Protein AF-A0A9D7M980-F1 (afdb_monomer)

Foldseek 3Di:
DDDDDDDDDDDDDPPPPDPPPPPPPPPPPDLLPFAAADDDDPQWDWDDDQFFIWIWGDDPPDIDTPDTPDGAPARGWAEWEWEGPVLNPGQRIWIWTFDVVQTFIWTDRNPYIDTLAGDNFHFRYWYYYYQWIKTWGFDDPPDQQFTFIWTQDSNRDTHTPDTDRPDTDDDPHWYADPVGDTDD

Secondary structure (DSSP, 8-state):
-------------------------------PPPPPPPP--TTEEEEEETTEEEEEEEETTEEEEEEEEEE-SSS----EEEEE-GGGT--SEEEEEEEETTEEEEEE-SSSEEEEEE-SSPEEEEEEETTEEEEEE-PPTTS---EEEEEEPTTS-EEEEEEESS-----S--EE-TT--EE-

pLDDT: mean 80.36, std 19.48, range [31.39, 96.0]

Nearest PDB structures (foldseek):
  3qqz-assembly1_A  TM=5.723E-01  e=6.874E-03  Escherichia coli ABU 83972
  7kra-assembly1_A  TM=4.615E-01  e=1.245E-02  Saccharomyces cerevisiae
  4re6-assembly1_B  TM=5.407E-01  e=1.269E-01  Aeropyrum pernix K1
  7z8b-assembly1_F  TM=4.337E-01  e=1.853E-01  Homo sapiens
  8eec-assembly1_A  TM=4.274E-01  e=1.889E+00  Homo sapiens

Mean predicted aligned error: 11.29 Å

Structure (mmCIF, N/CA/C/O backbone):
data_AF-A0A9D7M980-F1
#
_entry.id   AF-A0A9D7M980-F1
#
loop_
_atom_site.group_PDB
_atom_site.id
_atom_site.type_symbol
_atom_site.label_atom_id
_atom_site.label_alt_id
_atom_site.label_comp_id
_atom_site.label_asym_id
_atom_site.label_entity_id
_atom_site.label_seq_id
_atom_site.pdbx_PDB_ins_code
_atom_site.Cartn_x
_atom_site.Cartn_y
_atom_site.Cartn_z
_atom_site.occupancy
_atom_site.B_iso_or_equiv
_atom_site.auth_seq_id
_atom_site.auth_comp_id
_atom_site.auth_asym_id
_atom_site.auth_atom_id
_atom_site.pdbx_PDB_model_num
ATOM 1 N N . MET A 1 1 ? 82.438 5.437 55.999 1.00 38.00 1 MET A N 1
ATOM 2 C CA . MET A 1 1 ? 83.034 5.318 54.651 1.00 38.00 1 MET A CA 1
ATOM 3 C C . MET A 1 1 ? 81.985 4.752 53.705 1.00 38.00 1 MET A C 1
ATOM 5 O O . MET A 1 1 ? 81.203 3.913 54.120 1.00 38.00 1 MET A O 1
ATOM 9 N N . SER A 1 2 ? 81.948 5.334 52.509 1.00 38.47 2 SER A N 1
ATOM 10 C CA . SER A 1 2 ? 80.996 5.230 51.390 1.00 38.47 2 SER A CA 1
ATOM 11 C C . SER A 1 2 ? 80.484 3.836 50.978 1.00 38.47 2 SER A C 1
ATOM 13 O O . SER A 1 2 ? 81.269 2.895 50.953 1.00 38.47 2 SER A O 1
ATOM 15 N N . CYS A 1 3 ? 79.200 3.767 50.572 1.00 31.39 3 CYS A N 1
ATOM 16 C CA . CYS A 1 3 ? 78.687 3.308 49.251 1.00 31.39 3 CYS A CA 1
ATOM 17 C C . CYS A 1 3 ? 77.143 3.172 49.327 1.00 31.39 3 CYS A C 1
ATOM 19 O O . CYS A 1 3 ? 76.641 2.328 50.056 1.00 31.39 3 CYS A O 1
ATOM 21 N N . SER A 1 4 ? 76.339 4.132 48.850 1.00 34.53 4 SER A N 1
ATOM 22 C CA . SER A 1 4 ? 75.853 4.373 47.469 1.00 34.53 4 SER A CA 1
ATOM 23 C C . SER A 1 4 ? 74.921 3.292 46.886 1.00 34.53 4 SER A C 1
ATOM 25 O O . SER A 1 4 ? 75.369 2.184 46.628 1.00 34.53 4 SER A O 1
ATOM 27 N N . ASN A 1 5 ? 73.652 3.704 46.682 1.00 36.91 5 ASN A N 1
ATOM 28 C CA . ASN A 1 5 ? 72.672 3.439 45.600 1.00 36.91 5 ASN A CA 1
ATOM 29 C C . ASN A 1 5 ? 72.644 2.038 44.934 1.00 36.91 5 ASN A C 1
ATOM 31 O O . ASN A 1 5 ? 73.662 1.476 44.573 1.00 36.91 5 ASN A O 1
ATOM 35 N N . VAL A 1 6 ? 71.491 1.429 44.638 1.00 40.59 6 VAL A N 1
ATOM 36 C CA . VAL A 1 6 ? 70.553 1.845 43.578 1.00 40.59 6 VAL A CA 1
ATOM 37 C C . VAL A 1 6 ? 69.213 1.111 43.768 1.00 40.59 6 VAL A C 1
ATOM 39 O O . VAL A 1 6 ? 69.168 -0.108 43.927 1.00 40.59 6 VAL A O 1
ATOM 42 N N . LYS A 1 7 ? 68.108 1.864 43.696 1.00 39.88 7 LYS A N 1
ATOM 43 C CA . LYS A 1 7 ? 66.730 1.361 43.602 1.00 39.88 7 LYS A CA 1
ATOM 44 C C . LYS A 1 7 ? 66.518 0.702 42.231 1.00 39.88 7 LYS A C 1
ATOM 46 O O . LYS A 1 7 ? 66.660 1.374 41.213 1.00 39.88 7 LYS A O 1
ATOM 51 N N . LYS A 1 8 ? 66.145 -0.581 42.183 1.00 38.53 8 LYS A N 1
ATOM 52 C CA . LYS A 1 8 ? 65.654 -1.222 40.951 1.00 38.53 8 LYS A CA 1
ATOM 53 C C . LYS A 1 8 ? 64.161 -0.927 40.796 1.00 38.53 8 LYS A C 1
ATOM 55 O O . LYS A 1 8 ? 63.344 -1.459 41.540 1.00 38.53 8 LYS A O 1
ATOM 60 N N . LEU A 1 9 ? 63.833 -0.057 39.839 1.00 37.19 9 LEU A N 1
ATOM 61 C CA . LEU A 1 9 ? 62.484 0.098 39.298 1.00 37.19 9 LEU A CA 1
ATOM 62 C C . LEU A 1 9 ? 62.083 -1.205 38.592 1.00 37.19 9 LEU A C 1
ATOM 64 O O . LEU A 1 9 ? 62.767 -1.642 37.668 1.00 37.19 9 LEU A O 1
ATOM 68 N N . ILE A 1 10 ? 60.967 -1.797 39.006 1.00 44.53 10 ILE A N 1
ATOM 69 C CA . ILE A 1 10 ? 60.271 -2.829 38.237 1.00 44.53 10 ILE A CA 1
ATOM 70 C C . ILE A 1 10 ? 59.303 -2.087 37.314 1.00 44.53 10 ILE A C 1
ATOM 72 O O . ILE A 1 10 ? 58.311 -1.528 37.776 1.00 44.53 10 ILE A O 1
ATOM 76 N N . TYR A 1 11 ? 59.605 -2.048 36.017 1.00 35.75 11 TYR A N 1
ATOM 77 C CA . TYR A 1 11 ? 58.641 -1.628 35.004 1.00 35.75 11 TYR A CA 1
ATOM 78 C C . TYR A 1 11 ? 57.710 -2.809 34.723 1.00 35.75 11 TYR A C 1
ATOM 80 O O . TYR A 1 11 ? 58.107 -3.777 34.079 1.00 35.75 11 TYR A O 1
ATOM 88 N N . SER A 1 12 ? 56.485 -2.746 35.244 1.00 43.62 12 SER A N 1
ATOM 89 C CA . SER A 1 12 ? 55.418 -3.672 34.867 1.00 43.62 12 SER A CA 1
ATOM 90 C C . SER A 1 12 ? 54.722 -3.113 33.628 1.00 43.62 12 SER A C 1
ATOM 92 O O . SER A 1 12 ? 54.100 -2.052 33.681 1.00 43.62 12 SER A O 1
ATOM 94 N N . PHE A 1 13 ? 54.891 -3.786 32.492 1.00 38.97 13 PHE A N 1
ATOM 95 C CA . PHE A 1 13 ? 54.249 -3.440 31.227 1.00 38.97 13 PHE A CA 1
ATOM 96 C C . PHE A 1 13 ? 52.812 -3.983 31.267 1.00 38.97 13 PHE A C 1
ATOM 98 O O . PHE A 1 13 ? 52.575 -5.158 30.995 1.00 38.97 13 PHE A O 1
ATOM 105 N N . ILE A 1 14 ? 51.846 -3.153 31.666 1.00 46.03 14 ILE A N 1
ATOM 106 C CA . ILE A 1 14 ? 50.424 -3.493 31.535 1.00 46.03 14 ILE A CA 1
ATOM 107 C C . ILE A 1 14 ? 50.032 -3.217 30.084 1.00 46.03 14 ILE A C 1
ATOM 109 O O . ILE A 1 14 ? 49.865 -2.068 29.676 1.00 46.03 14 ILE A O 1
ATOM 113 N N . LEU A 1 15 ? 49.911 -4.284 29.296 1.00 38.47 15 LEU A N 1
ATOM 114 C CA . LEU A 1 15 ? 49.307 -4.232 27.972 1.00 38.47 15 LEU A CA 1
ATOM 115 C C . LEU A 1 15 ? 47.789 -4.047 28.156 1.00 38.47 15 LEU A C 1
ATOM 117 O O . LEU A 1 15 ? 47.066 -4.995 28.454 1.00 38.47 15 LEU A O 1
ATOM 121 N N . LEU A 1 16 ? 47.312 -2.807 28.035 1.00 38.78 16 LEU A N 1
ATOM 122 C CA . LEU A 1 16 ? 45.887 -2.480 27.975 1.00 38.78 16 LEU A CA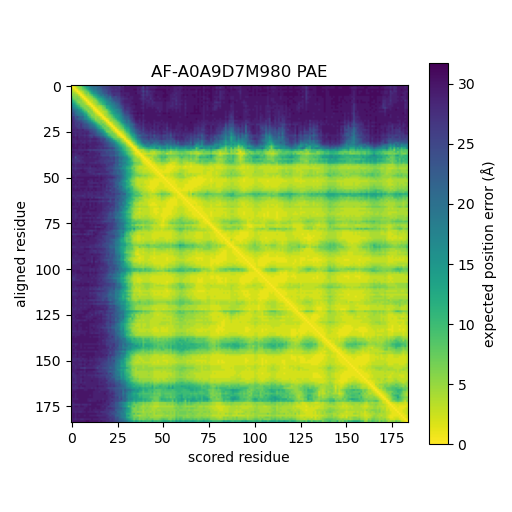 1
ATOM 123 C C . LEU A 1 16 ? 45.320 -2.991 26.643 1.00 38.78 16 LEU A C 1
ATOM 125 O O . LEU A 1 16 ? 45.427 -2.327 25.613 1.00 38.78 16 LEU A O 1
ATOM 129 N N . VAL A 1 17 ? 44.713 -4.177 26.661 1.00 47.00 17 VAL A N 1
ATOM 130 C CA . VAL A 1 17 ? 43.828 -4.623 25.580 1.00 47.00 17 VAL A CA 1
ATOM 131 C C . VAL A 1 17 ? 42.536 -3.821 25.714 1.00 47.00 17 VAL A C 1
ATOM 133 O O . VAL A 1 17 ? 41.655 -4.163 26.498 1.00 47.00 17 VAL A O 1
ATOM 136 N N . LEU A 1 18 ? 42.453 -2.702 24.996 1.00 41.41 18 LEU A N 1
ATOM 137 C CA . LEU A 1 18 ? 41.199 -1.980 24.799 1.00 41.41 18 LEU A CA 1
ATOM 138 C C . LEU A 1 18 ? 40.240 -2.911 24.044 1.00 41.41 18 LEU A C 1
ATOM 140 O O . LEU A 1 18 ? 40.575 -3.309 22.924 1.00 41.41 18 LEU A O 1
ATOM 144 N N . PRO A 1 19 ? 39.060 -3.263 24.587 1.00 47.06 19 PRO A N 1
ATOM 145 C CA . PRO A 1 19 ? 38.037 -3.871 23.762 1.00 47.06 19 PRO A CA 1
ATOM 146 C C . PRO A 1 19 ? 37.613 -2.813 22.745 1.00 47.06 19 PRO A C 1
ATOM 148 O O . PRO A 1 19 ? 37.047 -1.774 23.088 1.00 47.06 19 PRO A O 1
ATOM 151 N N . TRP A 1 20 ? 37.945 -3.057 21.480 1.00 39.06 20 TRP A N 1
ATOM 152 C CA . TRP A 1 20 ? 37.296 -2.384 20.370 1.00 39.06 20 TRP A CA 1
ATOM 153 C C . TRP A 1 20 ? 35.806 -2.680 20.488 1.00 39.06 20 TRP A C 1
ATOM 155 O O . TRP A 1 20 ? 35.350 -3.781 20.185 1.00 39.06 20 TRP A O 1
ATOM 165 N N . ASN A 1 21 ? 35.057 -1.691 20.969 1.00 40.12 21 ASN A N 1
ATOM 166 C CA . ASN A 1 21 ? 33.619 -1.651 20.799 1.00 40.12 21 ASN A CA 1
ATOM 167 C C . ASN A 1 21 ? 33.372 -1.568 19.292 1.00 40.12 21 ASN A C 1
ATOM 169 O O . ASN A 1 21 ? 33.377 -0.486 18.708 1.00 40.12 21 ASN A O 1
ATOM 173 N N . PHE A 1 22 ? 33.191 -2.722 18.653 1.00 42.59 22 PHE A N 1
ATOM 174 C CA . PHE A 1 22 ? 32.430 -2.786 17.419 1.00 42.59 22 PHE A CA 1
ATOM 175 C C . PHE A 1 22 ? 31.022 -2.324 17.779 1.00 42.59 22 PHE A C 1
ATOM 177 O O . PHE A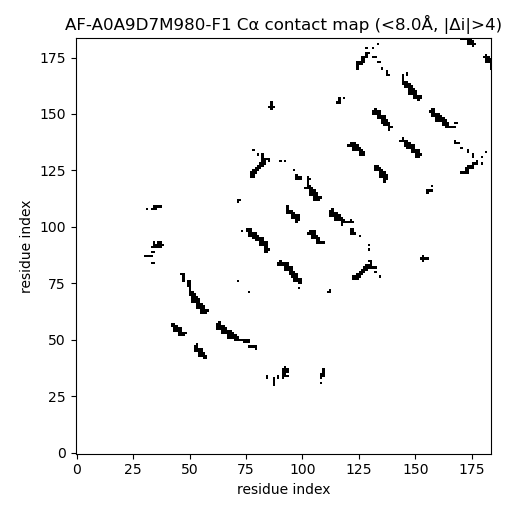 1 22 ? 30.186 -3.101 18.233 1.00 42.59 22 PHE A O 1
ATOM 184 N N . ILE A 1 23 ? 30.777 -1.026 17.620 1.00 41.62 23 ILE A N 1
ATOM 185 C CA . ILE A 1 23 ? 29.426 -0.508 17.503 1.00 41.62 23 ILE A CA 1
ATOM 186 C C . ILE A 1 23 ? 28.943 -1.038 16.157 1.00 41.62 23 ILE A C 1
ATOM 188 O O . ILE A 1 23 ? 29.171 -0.441 15.107 1.00 41.62 23 ILE A O 1
ATOM 192 N N . SER A 1 24 ? 28.325 -2.217 16.179 1.00 42.81 24 SER A N 1
ATOM 193 C CA . SER A 1 24 ? 27.391 -2.590 15.135 1.00 42.81 24 SER A CA 1
ATOM 194 C C . SER A 1 24 ? 26.265 -1.568 15.212 1.00 42.81 24 SER A C 1
ATOM 196 O O . SER A 1 24 ? 25.379 -1.674 16.059 1.00 42.81 24 SER A O 1
ATOM 198 N N . ALA A 1 25 ? 26.318 -0.551 14.356 1.00 35.53 25 ALA A N 1
ATOM 199 C CA . ALA A 1 25 ? 25.136 0.210 14.003 1.00 35.53 25 ALA A CA 1
ATOM 200 C C . ALA A 1 25 ? 24.206 -0.748 13.243 1.00 35.53 25 ALA A C 1
ATOM 202 O O . ALA A 1 25 ? 24.165 -0.773 12.017 1.00 35.53 25 ALA A O 1
ATOM 203 N N . GLN A 1 26 ? 23.506 -1.613 13.978 1.00 39.53 26 GLN A N 1
ATOM 204 C CA . GLN A 1 26 ? 22.223 -2.083 13.497 1.00 39.53 26 GLN A CA 1
ATOM 205 C C . GLN A 1 26 ? 21.359 -0.833 13.450 1.00 39.53 26 GLN A C 1
ATOM 207 O O . GLN A 1 26 ? 21.243 -0.127 14.453 1.00 39.53 26 GLN A O 1
ATOM 212 N N . ASN A 1 27 ? 20.803 -0.533 12.278 1.00 35.69 27 ASN A N 1
ATOM 213 C CA . ASN A 1 27 ? 19.652 0.345 12.208 1.00 35.69 27 ASN A CA 1
ATOM 214 C C . ASN A 1 27 ? 18.581 -0.325 13.074 1.00 35.69 27 ASN A C 1
ATOM 216 O O . ASN A 1 27 ? 17.862 -1.207 12.613 1.00 35.69 27 ASN A O 1
ATOM 220 N N . PHE A 1 28 ? 18.528 0.032 14.356 1.00 38.75 28 PHE A N 1
ATOM 221 C CA . PHE A 1 28 ? 17.292 -0.060 15.096 1.00 38.75 28 PHE A CA 1
ATOM 222 C C . PHE A 1 28 ? 16.369 0.879 14.333 1.00 38.75 28 PHE A C 1
ATOM 224 O O . PHE A 1 28 ? 16.467 2.099 14.467 1.00 38.75 28 PHE A O 1
ATOM 231 N N . PHE A 1 29 ? 15.520 0.312 13.473 1.00 40.88 29 PHE A N 1
ATOM 232 C CA . PHE A 1 29 ? 14.222 0.922 13.257 1.00 40.88 29 PHE A CA 1
ATOM 233 C C . PHE A 1 29 ? 13.692 1.116 14.670 1.00 40.88 29 PHE A C 1
ATOM 235 O O . PHE A 1 29 ? 13.512 0.140 15.403 1.00 40.88 29 PHE A O 1
ATOM 242 N N . GLY A 1 30 ? 13.675 2.375 15.117 1.00 41.75 30 GLY A N 1
ATOM 243 C CA . GLY A 1 30 ? 13.193 2.705 16.442 1.00 41.75 30 GLY A CA 1
ATOM 244 C C . GLY A 1 30 ? 11.853 2.014 16.610 1.00 41.75 30 GLY A C 1
ATOM 245 O O . GLY A 1 30 ? 11.098 1.893 15.646 1.00 41.75 30 GLY A O 1
ATOM 246 N N . GLN A 1 31 ? 11.595 1.521 17.813 1.00 43.59 31 GLN A N 1
ATOM 247 C CA . GLN A 1 31 ? 10.249 1.196 18.237 1.00 43.59 31 GLN A CA 1
ATOM 248 C C . GLN A 1 31 ? 9.443 2.498 18.104 1.00 43.59 31 GLN A C 1
ATOM 250 O O . GLN A 1 31 ? 9.395 3.298 19.032 1.00 43.59 31 GLN A O 1
ATOM 255 N N . GLU A 1 32 ? 8.945 2.792 16.901 1.00 51.00 32 GLU A N 1
ATOM 256 C CA . GLU A 1 32 ? 7.907 3.787 16.712 1.00 51.00 32 GLU A CA 1
ATOM 257 C C . GLU A 1 32 ? 6.763 3.310 17.602 1.00 51.00 32 GLU A C 1
ATOM 259 O O . GLU A 1 32 ? 6.424 2.120 17.584 1.00 51.00 32 GLU A O 1
ATOM 264 N N . ASP A 1 33 ? 6.227 4.203 18.435 1.00 53.41 33 ASP A N 1
ATOM 265 C CA . ASP A 1 33 ? 5.058 3.875 19.242 1.00 53.41 33 ASP A CA 1
ATOM 266 C C . ASP A 1 33 ? 4.000 3.264 18.318 1.00 53.41 33 ASP A C 1
ATOM 268 O O . ASP A 1 33 ? 3.741 3.785 17.228 1.00 53.41 33 ASP A O 1
ATOM 272 N N . SER A 1 34 ? 3.438 2.122 18.725 1.00 61.06 34 SER A N 1
ATOM 273 C CA . SER A 1 34 ? 2.419 1.424 17.942 1.00 61.06 34 SER A CA 1
ATOM 274 C C . SER A 1 34 ? 1.342 2.417 17.518 1.00 61.06 34 SER A C 1
ATOM 276 O O . SER A 1 34 ? 0.808 3.131 18.374 1.00 61.06 34 SER A O 1
ATOM 278 N N . VAL A 1 35 ? 1.013 2.452 16.226 1.00 74.69 35 VAL A N 1
ATOM 279 C CA . VAL A 1 35 ? 0.016 3.393 15.692 1.00 74.69 35 VAL A CA 1
ATOM 280 C C . VAL A 1 35 ? -1.300 3.254 16.460 1.00 74.69 35 VAL A C 1
ATOM 282 O O . VAL A 1 35 ? -1.697 2.140 16.791 1.00 74.69 35 VAL A O 1
ATOM 285 N N . ILE A 1 36 ? -1.987 4.360 16.766 1.00 77.56 36 ILE A N 1
ATOM 286 C CA . ILE A 1 36 ? -3.370 4.296 17.266 1.00 77.56 36 ILE A CA 1
ATOM 287 C C . ILE A 1 36 ? -4.224 3.661 16.167 1.00 77.56 36 ILE A C 1
ATOM 289 O O . ILE A 1 36 ? -4.225 4.162 15.046 1.00 77.56 36 ILE A O 1
ATOM 293 N N . ASP A 1 37 ? -4.937 2.578 16.488 1.00 81.25 37 ASP A N 1
ATOM 294 C CA . ASP A 1 37 ? -5.752 1.850 15.512 1.00 81.25 37 ASP A CA 1
ATOM 295 C C . ASP A 1 37 ? -6.711 2.800 14.794 1.00 81.25 37 ASP A C 1
ATOM 297 O O . ASP A 1 37 ? -7.549 3.458 15.417 1.00 81.25 37 ASP A O 1
ATOM 301 N N . ILE A 1 38 ? -6.576 2.875 13.473 1.00 83.12 38 ILE A N 1
ATOM 302 C CA . ILE A 1 38 ? -7.517 3.611 12.640 1.00 83.12 38 ILE A CA 1
ATOM 303 C C . ILE A 1 38 ? -8.773 2.742 12.556 1.00 83.12 38 ILE A C 1
ATOM 305 O O . ILE A 1 38 ? -8.683 1.626 12.049 1.00 83.12 38 ILE A O 1
ATOM 309 N N . PRO A 1 39 ? -9.934 3.181 13.062 1.00 78.38 39 PRO A N 1
ATOM 310 C CA . PRO A 1 39 ? -11.099 2.316 13.175 1.00 78.38 39 PRO A CA 1
ATOM 311 C C . PRO A 1 39 ? -11.691 1.995 11.802 1.00 78.38 39 PRO A C 1
ATOM 313 O O . PRO A 1 39 ? -12.002 2.891 11.028 1.00 78.38 39 PRO A O 1
ATOM 316 N N . CYS A 1 40 ? -11.927 0.712 11.530 1.00 75.12 40 CYS A N 1
ATOM 317 C CA . CYS A 1 40 ? -12.692 0.289 10.360 1.00 75.12 40 CYS A CA 1
ATOM 318 C C . CYS A 1 40 ? -14.188 0.531 10.605 1.00 75.12 40 CYS A C 1
ATOM 320 O O . CYS A 1 40 ? -14.794 -0.104 11.474 1.00 75.12 40 CYS A O 1
ATOM 322 N N . ASN A 1 41 ? -14.784 1.449 9.847 1.00 80.06 41 ASN A N 1
ATOM 323 C CA . ASN A 1 41 ? -16.222 1.674 9.856 1.00 80.06 41 ASN A CA 1
ATOM 324 C C . ASN A 1 41 ? -16.871 0.781 8.778 1.00 80.06 41 ASN A C 1
ATOM 326 O O . ASN A 1 41 ? -16.507 0.871 7.610 1.00 80.06 41 ASN A O 1
ATOM 330 N N . PRO A 1 42 ? -17.850 -0.071 9.136 1.00 80.06 42 PRO A N 1
ATOM 331 C CA . PRO A 1 42 ? -18.423 -1.069 8.226 1.00 80.06 42 PRO A CA 1
ATOM 332 C C . PRO A 1 42 ? -19.185 -0.473 7.035 1.00 80.06 42 PRO A C 1
ATOM 334 O O . PRO A 1 42 ? -19.605 -1.208 6.146 1.00 80.06 42 PRO A O 1
ATOM 337 N N . THR A 1 43 ? -19.416 0.839 7.032 1.00 85.69 43 THR A N 1
ATOM 338 C CA . THR A 1 43 ? -20.136 1.540 5.964 1.00 85.69 43 THR A CA 1
ATOM 339 C C . THR A 1 43 ? -19.242 2.457 5.139 1.00 85.69 43 THR A C 1
ATOM 341 O O . THR A 1 43 ? -19.740 3.111 4.225 1.00 85.69 43 THR A O 1
ATOM 344 N N . SER A 1 44 ? -17.946 2.523 5.440 1.00 90.38 44 SER A N 1
ATOM 345 C CA . SER A 1 44 ? -17.002 3.366 4.720 1.00 90.38 44 SER A CA 1
ATOM 346 C C . SER A 1 44 ? -15.772 2.591 4.258 1.00 90.38 44 SER A C 1
ATOM 348 O O . SER A 1 44 ? -15.502 1.466 4.672 1.00 90.38 44 SER A O 1
ATOM 350 N N . PHE A 1 45 ? -15.056 3.202 3.329 1.00 89.94 45 PHE A N 1
ATOM 351 C CA . PHE A 1 45 ? -13.806 2.726 2.766 1.00 89.94 45 PHE A CA 1
ATOM 352 C C . PHE A 1 45 ? -12.867 3.916 2.579 1.00 89.94 45 PHE A C 1
ATOM 354 O O . PHE A 1 45 ? -13.284 5.074 2.644 1.00 89.94 45 PHE A O 1
ATOM 361 N N . TYR A 1 46 ? -11.588 3.638 2.353 1.00 91.25 46 TYR A N 1
ATOM 362 C CA . TYR A 1 46 ? -10.580 4.678 2.187 1.00 91.25 46 TYR A CA 1
ATOM 363 C C . TYR A 1 46 ? -10.133 4.766 0.737 1.00 91.25 46 TYR A C 1
ATOM 365 O O . TYR A 1 46 ? -9.908 3.750 0.084 1.00 91.25 46 TYR A O 1
ATOM 373 N N . GLY A 1 47 ? -9.992 5.991 0.244 1.00 88.56 47 GLY A N 1
ATOM 374 C CA . GLY A 1 47 ? -9.488 6.278 -1.092 1.00 88.56 47 GLY A CA 1
ATOM 375 C C . GLY A 1 47 ? -8.363 7.302 -1.060 1.00 88.56 47 GLY A C 1
ATOM 376 O O . GLY A 1 47 ? -8.199 8.053 -0.094 1.00 88.56 47 GLY A O 1
ATOM 377 N N . VAL A 1 48 ? -7.597 7.348 -2.147 1.00 89.88 48 VAL A N 1
ATOM 378 C CA . VAL A 1 48 ? -6.545 8.346 -2.352 1.00 89.88 48 VAL A CA 1
ATOM 379 C C . VAL A 1 48 ? -6.985 9.370 -3.377 1.00 89.88 48 VAL A C 1
ATOM 381 O O . VAL A 1 48 ? -7.511 9.034 -4.433 1.00 89.88 48 VAL A O 1
ATOM 384 N N . SER A 1 49 ? -6.699 10.634 -3.084 1.00 88.94 49 SER A N 1
ATOM 385 C CA . SER A 1 49 ? -6.747 11.716 -4.062 1.00 88.94 49 SER A CA 1
ATOM 386 C C . SER A 1 49 ? -5.495 12.572 -3.916 1.00 88.94 49 SER A C 1
ATOM 388 O O . SER A 1 49 ? -5.314 13.233 -2.888 1.00 88.94 49 SER A O 1
ATOM 390 N N . ALA A 1 50 ? -4.646 12.577 -4.948 1.00 90.62 50 ALA A N 1
ATOM 391 C CA . ALA A 1 50 ? -3.320 13.198 -4.946 1.00 90.62 50 ALA A CA 1
ATOM 392 C C . ALA A 1 50 ? -2.448 12.699 -3.780 1.00 90.62 50 ALA A C 1
ATOM 394 O O . ALA A 1 50 ? -1.882 11.613 -3.863 1.00 90.62 50 ALA A O 1
ATOM 395 N N . ASN A 1 51 ? -2.341 13.474 -2.701 1.00 94.00 51 ASN A N 1
ATOM 396 C CA . ASN A 1 51 ? -1.589 13.131 -1.495 1.00 94.00 51 ASN A CA 1
ATOM 397 C C . ASN A 1 51 ? -2.455 13.00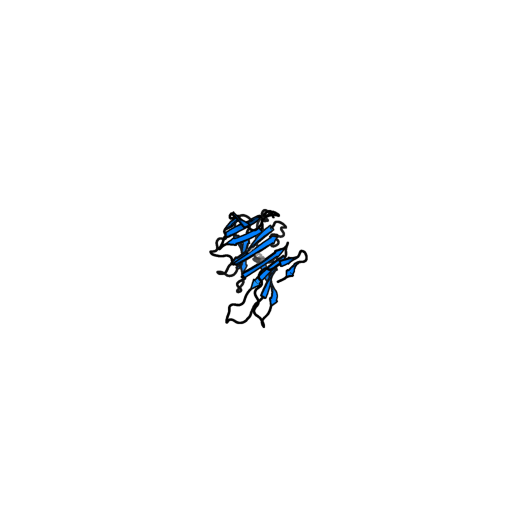0 -0.238 1.00 94.00 51 ASN A C 1
ATOM 399 O O . ASN A 1 51 ? -1.930 12.942 0.872 1.00 94.00 51 ASN A O 1
ATOM 403 N N . THR A 1 52 ? -3.776 12.990 -0.399 1.00 94.88 52 THR A N 1
ATOM 404 C CA . THR A 1 52 ? -4.727 12.876 0.710 1.00 94.88 52 THR A CA 1
ATOM 405 C C . THR A 1 52 ? -5.341 11.488 0.753 1.00 94.88 52 THR A C 1
ATOM 407 O O . THR A 1 52 ? -5.697 10.939 -0.292 1.00 94.88 52 THR A O 1
ATOM 410 N N . VAL A 1 53 ? -5.498 10.960 1.965 1.00 94.25 53 VAL A N 1
ATOM 411 C CA . VAL A 1 53 ? -6.349 9.801 2.250 1.00 94.25 53 VAL A CA 1
ATOM 412 C C . VAL A 1 53 ? -7.691 10.323 2.720 1.00 94.25 53 VAL A C 1
ATOM 414 O O . VAL A 1 53 ? -7.748 11.170 3.617 1.00 94.25 53 VAL A O 1
ATOM 417 N N . ARG A 1 54 ? -8.759 9.838 2.099 1.00 93.44 54 ARG A N 1
ATOM 418 C CA . ARG A 1 54 ? -10.129 10.277 2.355 1.00 93.44 54 ARG A CA 1
ATOM 419 C C . ARG A 1 54 ? -10.989 9.100 2.751 1.00 93.44 54 ARG A C 1
ATOM 421 O O . ARG A 1 54 ? -10.810 8.005 2.223 1.00 93.44 54 ARG A O 1
ATOM 428 N N . GLU A 1 55 ? -11.913 9.342 3.665 1.00 93.25 55 GLU A N 1
ATOM 429 C CA . GLU A 1 55 ? -12.954 8.378 3.992 1.00 93.25 55 GLU A CA 1
ATOM 430 C C . GLU A 1 55 ? -14.145 8.604 3.062 1.00 93.25 55 GLU A C 1
ATOM 432 O O . GLU A 1 55 ? -14.604 9.727 2.856 1.00 93.25 55 GLU A O 1
ATOM 437 N N . LEU A 1 56 ? -14.621 7.523 2.466 1.00 93.31 56 LEU A N 1
ATOM 438 C CA . LEU A 1 56 ? -15.681 7.501 1.475 1.00 93.31 56 LEU A CA 1
ATOM 439 C C . LEU A 1 56 ? -16.763 6.542 1.958 1.00 93.31 56 LEU A C 1
ATOM 441 O O . LEU A 1 56 ? -16.463 5.496 2.523 1.00 93.31 56 LEU A O 1
ATOM 445 N N . GLN A 1 57 ? -18.026 6.861 1.715 1.00 94.50 57 GLN A N 1
ATOM 446 C CA . GLN A 1 57 ? -19.149 5.997 2.075 1.00 94.50 57 GLN A CA 1
ATOM 447 C C . GLN A 1 57 ? -20.048 5.761 0.866 1.00 94.50 57 GLN A C 1
ATOM 449 O O . GLN A 1 57 ? -20.387 6.695 0.137 1.00 94.50 57 GLN A O 1
ATOM 454 N N . ILE A 1 58 ? -20.455 4.505 0.667 1.00 91.44 58 ILE A N 1
ATOM 455 C CA . ILE A 1 58 ? -21.459 4.149 -0.338 1.00 91.44 58 ILE A CA 1
ATOM 456 C C . ILE A 1 58 ? -22.842 4.304 0.293 1.00 91.44 58 ILE A C 1
ATOM 458 O O . ILE A 1 58 ? -23.206 3.568 1.209 1.00 91.44 58 ILE A O 1
ATOM 462 N N . THR A 1 59 ? -23.635 5.233 -0.238 1.00 90.12 59 THR A N 1
ATOM 463 C CA . THR A 1 59 ? -25.016 5.477 0.191 1.00 90.12 59 THR A CA 1
ATOM 464 C C . THR A 1 59 ? -25.952 5.260 -0.993 1.00 90.12 59 THR A C 1
ATOM 466 O O . THR A 1 59 ? -26.193 6.156 -1.809 1.00 90.12 59 THR A O 1
ATOM 469 N N . GLY A 1 60 ? -26.481 4.040 -1.108 1.00 88.25 60 GLY A N 1
ATOM 470 C CA . GLY A 1 60 ? -27.272 3.624 -2.266 1.00 88.25 60 GLY A CA 1
ATOM 471 C C . GLY A 1 60 ? -26.403 3.543 -3.523 1.00 88.25 60 GLY A C 1
ATOM 472 O O . GLY A 1 60 ? -25.514 2.705 -3.593 1.00 88.25 60 GLY A O 1
ATOM 473 N N . GLN A 1 61 ? -26.663 4.408 -4.509 1.00 90.50 61 GLN A N 1
ATOM 474 C CA . GLN A 1 61 ? -25.866 4.506 -5.746 1.00 90.50 61 GLN A CA 1
ATOM 475 C C . GLN A 1 61 ? -24.843 5.653 -5.730 1.00 90.50 61 GLN A C 1
ATOM 477 O O . GLN A 1 61 ? -24.170 5.888 -6.730 1.00 90.50 61 GLN A O 1
ATOM 482 N N . ASN A 1 62 ? -24.739 6.390 -4.623 1.00 91.88 62 ASN A N 1
ATOM 483 C CA . ASN A 1 62 ? -23.845 7.538 -4.514 1.00 91.88 62 ASN A CA 1
ATOM 484 C C . ASN A 1 62 ? -22.620 7.197 -3.664 1.00 91.88 62 ASN A C 1
ATOM 486 O O . ASN A 1 62 ? -22.732 6.474 -2.673 1.00 91.88 62 ASN A O 1
ATOM 490 N N . ILE A 1 63 ? -21.480 7.789 -4.018 1.00 91.69 63 ILE A N 1
ATOM 491 C CA . ILE A 1 63 ? -20.290 7.847 -3.166 1.00 91.69 63 ILE A CA 1
ATOM 492 C C . ILE A 1 63 ? -20.274 9.221 -2.497 1.00 91.69 63 ILE A C 1
ATOM 494 O O . ILE A 1 63 ? -20.337 10.248 -3.176 1.00 91.69 63 ILE A O 1
ATOM 498 N N . VAL A 1 64 ? -20.211 9.235 -1.169 1.00 94.62 64 VAL A N 1
ATOM 499 C CA . VAL A 1 64 ? -20.112 10.447 -0.352 1.00 94.62 64 VAL A CA 1
ATOM 500 C C . VAL A 1 64 ? -18.684 10.566 0.176 1.00 94.62 64 VAL A C 1
ATOM 502 O O . VAL A 1 64 ? -18.180 9.618 0.771 1.00 94.62 64 VAL A O 1
ATOM 505 N N . ASP A 1 65 ? -18.046 11.721 -0.030 1.00 94.56 65 ASP A N 1
ATOM 506 C CA . ASP A 1 65 ? -16.758 12.060 0.591 1.00 94.56 65 ASP A CA 1
ATOM 507 C C . ASP A 1 65 ? -16.999 12.564 2.020 1.00 94.56 65 ASP A C 1
ATOM 509 O O . ASP A 1 65 ? -17.637 13.600 2.220 1.00 94.56 65 ASP A O 1
ATOM 513 N N . LEU A 1 66 ? -16.527 11.799 3.007 1.00 93.56 66 LEU A N 1
ATOM 514 C CA . LEU A 1 66 ? -16.639 12.107 4.435 1.00 93.56 66 LEU A CA 1
ATOM 515 C C . LEU A 1 66 ? -15.482 12.986 4.937 1.00 93.56 66 LEU A C 1
ATOM 517 O O . LEU A 1 66 ? -15.520 13.458 6.074 1.00 93.56 66 LEU A O 1
ATOM 521 N N . GLY A 1 67 ? -14.490 13.265 4.089 1.00 94.00 67 GLY A N 1
ATOM 522 C CA . GLY A 1 67 ? -13.401 14.193 4.358 1.00 94.00 67 GLY A CA 1
ATOM 523 C C . GLY A 1 67 ? -12.016 13.549 4.365 1.00 94.00 67 GLY A C 1
ATOM 524 O O . GLY A 1 67 ? -11.827 12.357 4.125 1.00 94.00 67 GLY A O 1
ATOM 525 N N . ILE A 1 68 ? -11.016 14.390 4.631 1.00 94.31 68 ILE A N 1
ATOM 526 C CA . ILE A 1 68 ? -9.605 13.996 4.691 1.00 94.31 68 ILE A CA 1
ATOM 527 C C . ILE A 1 68 ? -9.307 13.380 6.059 1.00 94.31 68 ILE A C 1
ATOM 529 O O . ILE A 1 68 ? -9.535 14.018 7.085 1.00 94.31 68 ILE A O 1
ATOM 533 N N . ILE A 1 69 ? -8.720 12.185 6.055 1.00 93.50 69 ILE A N 1
ATOM 534 C CA . ILE A 1 69 ? -8.184 11.520 7.248 1.00 93.50 69 ILE A CA 1
ATOM 535 C C . ILE A 1 69 ? -6.744 11.961 7.508 1.00 93.50 69 ILE A C 1
ATOM 537 O O . ILE A 1 69 ? -6.373 12.282 8.633 1.00 93.50 69 ILE A O 1
ATOM 541 N N . THR A 1 70 ? -5.918 11.995 6.462 1.00 94.75 70 THR A N 1
ATOM 542 C CA . THR A 1 70 ? -4.511 12.396 6.564 1.00 94.75 70 THR A CA 1
ATOM 543 C C . THR A 1 70 ? -3.971 12.893 5.224 1.00 94.75 70 THR A C 1
ATOM 545 O O . THR A 1 70 ? -4.513 12.578 4.160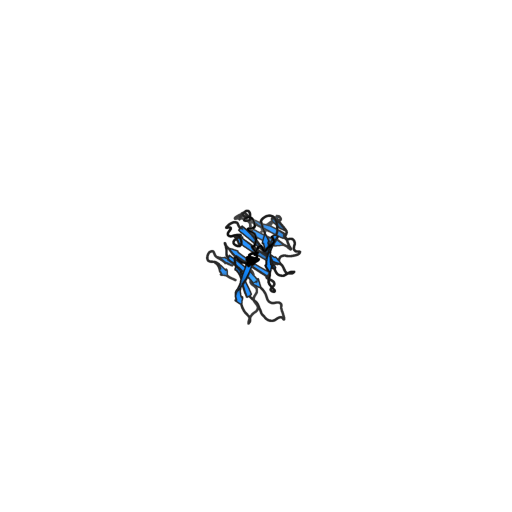 1.00 94.75 70 THR A O 1
ATOM 548 N N . THR A 1 71 ? -2.879 13.654 5.280 1.00 95.75 71 THR A N 1
ATOM 549 C CA . THR A 1 71 ? -2.174 14.208 4.120 1.00 95.75 71 THR A CA 1
ATOM 550 C C . THR A 1 71 ? -0.712 13.782 4.167 1.00 95.75 71 THR A C 1
ATOM 552 O O . THR A 1 71 ? 0.002 14.087 5.124 1.00 95.75 71 THR A O 1
ATOM 555 N N . ALA A 1 72 ? -0.254 13.090 3.128 1.00 94.44 72 ALA A N 1
ATOM 556 C CA . ALA A 1 72 ? 1.143 12.723 2.971 1.00 94.44 72 ALA A CA 1
ATOM 557 C C . ALA A 1 72 ? 1.985 13.944 2.550 1.00 94.44 72 ALA A C 1
ATOM 559 O O . ALA A 1 72 ? 1.527 14.765 1.749 1.00 94.44 72 ALA A O 1
ATOM 560 N N . PRO A 1 73 ? 3.242 14.064 3.016 1.00 93.12 73 PRO A N 1
ATOM 561 C CA . PRO A 1 73 ? 4.135 15.178 2.680 1.00 93.12 73 PRO A CA 1
ATOM 562 C C . PRO A 1 73 ? 4.723 15.079 1.258 1.00 93.12 73 PRO A C 1
ATOM 564 O O . PRO A 1 73 ? 5.685 15.768 0.929 1.00 93.12 73 PRO A O 1
ATOM 567 N N . PHE A 1 74 ? 4.158 14.218 0.413 1.00 90.44 74 PHE A N 1
ATOM 568 C CA . PHE A 1 74 ? 4.553 14.006 -0.974 1.00 90.44 74 PHE A CA 1
ATOM 569 C C . PHE A 1 74 ? 3.477 14.582 -1.894 1.00 90.44 74 PHE A C 1
ATOM 571 O O . PHE A 1 74 ? 2.320 14.614 -1.496 1.00 90.44 74 PHE A O 1
ATOM 578 N N . PRO A 1 75 ? 3.804 15.040 -3.113 1.00 86.12 75 PRO A N 1
ATOM 579 C CA . PRO A 1 75 ? 2.820 15.656 -4.009 1.00 86.12 75 PRO A CA 1
ATOM 580 C C . PRO A 1 75 ? 1.762 14.665 -4.512 1.00 86.12 75 PRO A C 1
ATOM 582 O O . PRO A 1 75 ? 0.633 15.053 -4.803 1.00 86.12 75 PRO A O 1
ATOM 585 N N . SER A 1 76 ? 2.124 13.387 -4.613 1.00 87.81 76 SER A N 1
ATOM 586 C CA . SER A 1 76 ? 1.214 12.308 -4.965 1.00 87.81 76 SER A CA 1
ATOM 587 C C . SER A 1 76 ? 1.688 11.015 -4.329 1.00 87.81 76 SER A C 1
ATOM 589 O O . SER A 1 76 ? 2.892 10.756 -4.238 1.00 87.81 76 SER A O 1
ATOM 591 N N . ILE A 1 77 ? 0.716 10.224 -3.902 1.00 92.44 77 ILE A N 1
ATOM 592 C CA . ILE A 1 77 ? 0.908 8.849 -3.487 1.00 92.44 77 ILE A CA 1
ATOM 593 C C . ILE A 1 77 ? 0.137 7.951 -4.461 1.00 92.44 77 ILE A C 1
ATOM 595 O O . ILE A 1 77 ? -0.911 8.363 -4.961 1.00 92.44 77 ILE A O 1
ATOM 599 N N . LEU A 1 78 ? 0.688 6.788 -4.810 1.00 89.06 78 LEU A N 1
ATOM 600 C CA . LEU A 1 78 ? 0.172 6.006 -5.944 1.00 89.06 78 LEU A CA 1
ATOM 601 C C . LEU A 1 78 ? -0.699 4.820 -5.543 1.00 89.06 78 LEU A C 1
ATOM 603 O O . LEU A 1 78 ? -1.619 4.481 -6.272 1.00 89.06 78 LEU A O 1
ATOM 607 N N . ALA A 1 79 ? -0.412 4.207 -4.402 1.00 85.69 79 ALA A N 1
ATOM 608 C CA . ALA A 1 79 ? -1.080 3.000 -3.946 1.00 85.69 79 ALA A CA 1
ATOM 609 C C . ALA A 1 79 ? -1.666 3.213 -2.552 1.00 85.69 79 ALA A C 1
ATOM 611 O O . ALA A 1 79 ? -1.133 4.007 -1.789 1.00 85.69 79 ALA A O 1
ATOM 612 N N . MET A 1 80 ? -2.718 2.491 -2.179 1.00 90.56 80 MET A N 1
ATOM 613 C CA . MET A 1 80 ? -3.224 2.523 -0.809 1.00 90.56 80 MET A CA 1
ATOM 614 C C . MET A 1 80 ? -3.524 1.123 -0.331 1.00 90.56 80 MET A C 1
ATOM 616 O O . MET A 1 80 ? -4.260 0.388 -0.975 1.00 90.56 80 MET A O 1
ATOM 620 N N . ALA A 1 81 ? -2.972 0.781 0.820 1.00 92.88 81 A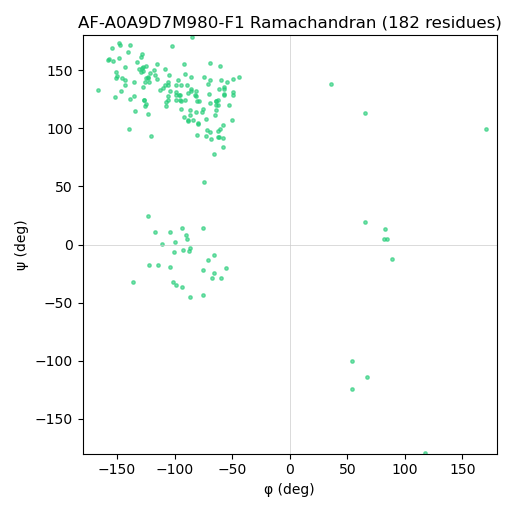LA A N 1
ATOM 621 C CA . ALA A 1 81 ? -3.335 -0.413 1.547 1.00 92.88 81 ALA A CA 1
ATOM 622 C C . ALA A 1 81 ? -3.609 -0.060 3.002 1.00 92.88 81 ALA A C 1
ATOM 624 O O . ALA A 1 81 ? -3.040 0.876 3.568 1.00 92.88 81 ALA A O 1
ATOM 625 N N . TYR A 1 82 ? -4.483 -0.851 3.602 1.00 91.88 82 TYR A N 1
ATOM 626 C CA . TYR A 1 82 ? -4.861 -0.747 4.994 1.00 91.88 82 TYR A CA 1
ATOM 627 C C . TYR A 1 82 ? -4.580 -2.098 5.650 1.00 91.88 82 TYR A C 1
ATOM 629 O O . TYR A 1 82 ? -5.173 -3.110 5.288 1.00 91.88 82 TYR A O 1
ATOM 637 N N . ALA A 1 83 ? -3.605 -2.123 6.552 1.00 92.81 83 ALA A N 1
ATOM 638 C CA . ALA A 1 83 ? -3.061 -3.341 7.148 1.00 92.81 83 ALA A CA 1
ATOM 639 C C . ALA A 1 83 ? -2.625 -3.063 8.591 1.00 92.81 83 ALA A C 1
ATOM 641 O O . ALA A 1 83 ? -2.609 -1.908 9.020 1.00 92.81 83 ALA A O 1
ATOM 642 N N . ASN A 1 84 ? -2.268 -4.099 9.344 1.00 93.62 84 ASN A N 1
ATOM 643 C CA . ASN A 1 84 ? -1.692 -3.935 10.678 1.00 93.62 84 ASN A CA 1
ATOM 644 C C . ASN A 1 84 ? -0.377 -3.146 10.602 1.00 93.62 84 ASN A C 1
ATOM 646 O O . ASN A 1 84 ? 0.344 -3.231 9.612 1.00 93.62 84 ASN A O 1
ATOM 650 N N . ASP A 1 85 ? -0.003 -2.455 11.675 1.00 91.62 85 ASP A N 1
ATOM 651 C CA . ASP A 1 85 ? 1.334 -1.904 11.905 1.00 91.62 85 ASP A CA 1
ATOM 652 C C . ASP A 1 85 ? 2.316 -3.032 12.281 1.00 91.62 85 ASP A C 1
ATOM 654 O O . ASP A 1 85 ? 3.001 -3.024 13.309 1.00 91.62 85 ASP A O 1
ATOM 658 N N . PHE A 1 86 ? 2.364 -4.050 11.419 1.00 89.69 86 PHE A N 1
ATOM 659 C CA . PHE A 1 86 ? 3.081 -5.306 11.628 1.00 89.69 86 PHE A CA 1
ATOM 660 C C . PHE A 1 86 ? 4.599 -5.105 11.681 1.00 89.69 86 PHE A C 1
ATOM 662 O O . PHE A 1 86 ? 5.314 -5.884 12.308 1.00 89.69 86 PHE A O 1
ATOM 669 N N . MET A 1 87 ? 5.092 -4.028 11.061 1.00 85.25 87 MET A N 1
ATOM 670 C CA . MET A 1 87 ? 6.494 -3.598 11.113 1.00 85.25 87 MET A CA 1
ATOM 671 C C . MET A 1 87 ? 6.949 -3.307 12.552 1.00 85.25 87 MET A C 1
ATOM 673 O O . MET A 1 87 ? 8.115 -3.501 12.881 1.00 85.25 87 MET A O 1
ATOM 677 N N . ASN A 1 88 ? 6.015 -2.896 13.415 1.00 80.38 88 ASN A N 1
ATOM 678 C CA . ASN A 1 88 ? 6.243 -2.637 14.835 1.00 80.38 88 ASN A CA 1
ATOM 679 C C . ASN A 1 88 ? 5.693 -3.762 15.736 1.00 80.38 88 ASN A C 1
ATOM 681 O O . ASN A 1 88 ? 5.598 -3.592 16.950 1.00 80.38 88 ASN A O 1
ATOM 685 N N . GLY A 1 89 ? 5.287 -4.902 15.160 1.00 82.12 89 GLY A N 1
ATOM 686 C CA . GLY A 1 89 ? 4.648 -6.002 15.892 1.00 82.12 89 GLY A CA 1
ATOM 687 C C . GLY A 1 89 ? 3.273 -5.651 16.474 1.00 82.12 89 GLY A C 1
ATOM 688 O O . GLY A 1 89 ? 2.819 -6.309 17.409 1.00 82.12 89 GLY A O 1
ATOM 689 N N . SER A 1 90 ? 2.627 -4.604 15.957 1.00 87.75 90 SER A N 1
ATOM 690 C CA . SER A 1 90 ? 1.330 -4.121 16.420 1.00 87.75 90 SER A CA 1
ATOM 691 C C . SER A 1 90 ? 0.200 -4.674 15.557 1.00 87.75 90 SER A C 1
ATOM 693 O O . SER A 1 90 ? 0.313 -4.736 14.337 1.00 87.75 90 SER A O 1
ATOM 695 N N . THR A 1 91 ? -0.924 -5.018 16.189 1.00 89.12 91 THR A N 1
ATOM 696 C CA . THR A 1 91 ? -2.173 -5.385 15.500 1.00 89.12 91 THR A CA 1
ATOM 697 C C . THR A 1 91 ? -3.047 -4.175 15.172 1.00 89.12 91 THR A C 1
ATOM 699 O O . THR A 1 91 ? -4.117 -4.335 14.591 1.00 89.12 91 THR A O 1
ATOM 702 N N . ASN A 1 92 ? -2.640 -2.972 15.584 1.00 91.38 92 ASN A N 1
ATOM 703 C CA . ASN A 1 92 ? -3.351 -1.748 15.236 1.00 91.38 92 ASN A CA 1
ATOM 704 C C . ASN A 1 92 ? -3.150 -1.464 13.755 1.00 91.38 92 ASN A C 1
ATOM 706 O O . ASN A 1 92 ? -2.044 -1.611 13.243 1.00 91.38 92 ASN A O 1
ATOM 710 N N . ARG A 1 93 ? -4.202 -1.046 13.068 1.00 91.19 93 ARG A N 1
ATOM 711 C CA . ARG A 1 93 ? -4.198 -0.867 11.622 1.00 91.19 93 ARG A CA 1
ATOM 712 C C . ARG A 1 93 ? -3.808 0.544 11.242 1.00 91.19 93 ARG A C 1
ATOM 714 O O . ARG A 1 93 ? -4.144 1.512 11.927 1.00 91.19 93 ARG A O 1
ATOM 721 N N . THR A 1 94 ? -3.130 0.645 10.109 1.00 93.75 94 THR A N 1
ATOM 722 C CA . THR A 1 94 ? -2.697 1.906 9.532 1.00 93.75 94 THR A CA 1
ATOM 723 C C . THR A 1 94 ? -2.657 1.862 8.006 1.00 93.75 94 THR A C 1
ATOM 725 O O . THR A 1 94 ? -2.872 0.824 7.376 1.00 93.75 94 THR A O 1
ATOM 728 N N . PHE A 1 95 ? -2.398 3.022 7.411 1.00 94.56 95 PHE A N 1
ATOM 729 C CA . PHE A 1 95 ? -2.256 3.204 5.979 1.00 94.56 95 PHE A CA 1
ATOM 730 C C . PHE A 1 95 ? -0.820 2.995 5.522 1.00 94.56 95 PHE A C 1
ATOM 732 O O . PHE A 1 95 ? 0.130 3.523 6.108 1.00 94.56 95 PHE A O 1
ATOM 739 N N . TYR A 1 96 ? -0.699 2.293 4.405 1.00 95.06 96 TYR A N 1
ATOM 740 C CA . TYR A 1 96 ? 0.531 2.096 3.664 1.00 95.06 96 TYR A CA 1
ATOM 741 C C . TYR A 1 96 ? 0.337 2.570 2.237 1.00 95.06 96 TYR A C 1
ATOM 743 O O . TYR A 1 96 ? -0.733 2.416 1.652 1.00 95.06 96 TYR A O 1
ATOM 751 N N . SER A 1 97 ? 1.386 3.144 1.669 1.00 95.25 97 SER A N 1
ATOM 752 C CA . SER A 1 97 ? 1.327 3.723 0.338 1.00 95.25 97 SER A CA 1
ATOM 753 C C . SER A 1 97 ? 2.704 3.744 -0.314 1.00 95.25 97 SER A C 1
ATOM 755 O O . SER A 1 97 ? 3.718 3.526 0.342 1.00 95.25 97 SER A O 1
ATOM 757 N N . SER A 1 98 ? 2.751 4.041 -1.607 1.00 94.44 98 SER A N 1
ATOM 758 C CA . SER A 1 98 ? 3.980 4.250 -2.370 1.00 94.44 98 SER A CA 1
ATOM 759 C C . SER A 1 98 ? 4.105 5.685 -2.886 1.00 94.44 98 SER A C 1
ATOM 761 O O . SER A 1 98 ? 3.107 6.389 -3.073 1.00 94.44 98 SER A O 1
ATOM 763 N N . VAL A 1 99 ? 5.344 6.115 -3.123 1.00 93.25 99 VAL A N 1
ATOM 764 C CA . VAL A 1 99 ? 5.706 7.424 -3.693 1.00 93.25 99 VAL A CA 1
ATOM 765 C C . VAL A 1 99 ? 6.737 7.259 -4.808 1.00 93.25 99 VAL A C 1
ATOM 767 O O . VAL A 1 99 ? 7.434 6.250 -4.865 1.00 93.25 99 VAL A O 1
ATOM 770 N N . VAL A 1 100 ? 6.818 8.241 -5.712 1.00 87.75 100 VAL A N 1
ATOM 771 C CA . VAL A 1 100 ? 7.626 8.158 -6.949 1.00 87.75 100 VAL A CA 1
ATOM 772 C C . VAL A 1 100 ? 9.027 8.751 -6.800 1.00 87.75 100 VAL A C 1
ATOM 774 O O . VAL A 1 100 ? 9.975 8.257 -7.403 1.00 87.75 100 VAL A O 1
ATOM 777 N N . ALA A 1 101 ? 9.168 9.835 -6.035 1.00 84.69 101 ALA A N 1
ATOM 778 C CA . ALA A 1 101 ? 10.397 10.620 -5.982 1.00 84.69 101 ALA A CA 1
ATOM 779 C C . ALA A 1 101 ? 10.710 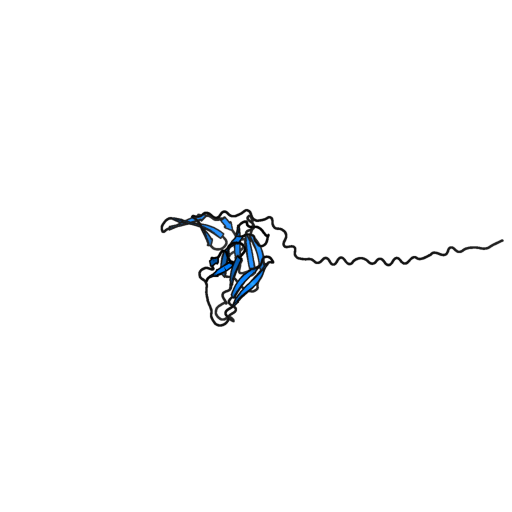11.074 -4.540 1.00 84.69 101 ALA A C 1
ATOM 781 O O . ALA A 1 101 ? 10.143 12.073 -4.090 1.00 84.69 101 ALA A O 1
ATOM 782 N N . PRO A 1 102 ? 11.615 10.376 -3.822 1.00 86.56 102 PRO A N 1
ATOM 783 C CA . PRO A 1 102 ? 12.250 9.109 -4.212 1.00 86.56 102 PRO A CA 1
ATOM 784 C C . PRO A 1 102 ? 11.251 7.942 -4.214 1.00 86.56 102 PRO A C 1
ATOM 786 O O . PRO A 1 102 ? 10.248 7.999 -3.508 1.00 86.56 102 PRO A O 1
ATOM 789 N N . ALA A 1 103 ? 11.531 6.889 -4.988 1.00 90.81 103 ALA A N 1
ATOM 790 C CA . ALA A 1 103 ? 10.724 5.674 -4.978 1.00 90.81 103 ALA A CA 1
ATOM 791 C C . ALA A 1 103 ? 10.807 5.001 -3.598 1.00 90.81 103 ALA A C 1
ATOM 793 O O . ALA A 1 103 ? 11.886 4.621 -3.132 1.00 90.81 103 ALA A O 1
ATOM 794 N N . ALA A 1 104 ? 9.672 4.927 -2.908 1.00 93.94 104 ALA A N 1
ATOM 795 C CA . ALA A 1 104 ? 9.623 4.447 -1.534 1.00 93.94 104 ALA A CA 1
ATOM 796 C C . ALA A 1 104 ? 8.233 3.945 -1.143 1.00 93.94 104 ALA A C 1
ATOM 798 O O . ALA A 1 104 ? 7.223 4.338 -1.732 1.00 93.94 104 ALA A O 1
ATOM 799 N N . ILE A 1 105 ? 8.206 3.116 -0.102 1.00 95.38 105 ILE A N 1
ATOM 800 C CA . ILE A 1 105 ? 6.999 2.754 0.637 1.00 95.38 105 ILE A CA 1
ATOM 801 C C . ILE A 1 105 ? 6.940 3.610 1.895 1.00 95.38 105 ILE A C 1
ATOM 803 O O . ILE A 1 105 ? 7.918 3.726 2.642 1.00 95.38 105 ILE A O 1
ATOM 807 N N . ILE A 1 106 ? 5.776 4.201 2.124 1.00 94.62 106 ILE A N 1
ATOM 808 C CA . ILE A 1 106 ? 5.485 5.064 3.259 1.00 94.62 106 ILE A CA 1
ATOM 809 C C . ILE A 1 106 ? 4.370 4.461 4.112 1.00 94.62 106 ILE A C 1
ATOM 811 O O . ILE A 1 106 ? 3.486 3.768 3.606 1.00 94.62 106 ILE A O 1
ATOM 815 N N . LYS A 1 107 ? 4.414 4.753 5.407 1.00 94.25 107 LYS A N 1
ATOM 816 C CA . LYS A 1 107 ? 3.447 4.327 6.418 1.00 94.25 107 LYS A CA 1
ATOM 817 C C . LYS A 1 107 ? 2.928 5.543 7.161 1.00 94.25 107 LYS A C 1
ATOM 819 O O . LYS A 1 107 ? 3.705 6.439 7.488 1.00 94.25 107 LYS A O 1
ATOM 824 N N . TYR A 1 108 ? 1.639 5.571 7.461 1.00 93.62 108 TYR A N 1
ATOM 825 C CA . TYR A 1 108 ? 1.093 6.551 8.388 1.00 93.62 108 TYR A CA 1
ATOM 826 C C . TYR A 1 108 ? 1.318 6.080 9.833 1.00 93.62 108 TYR A C 1
ATOM 828 O O . TYR A 1 108 ? 0.991 4.956 10.194 1.00 93.62 108 TYR A O 1
ATOM 836 N N . THR A 1 109 ? 1.885 6.921 10.688 1.00 88.12 109 THR A N 1
ATOM 837 C CA . THR A 1 109 ? 2.178 6.606 12.099 1.00 88.12 109 THR A CA 1
ATOM 838 C C . THR A 1 109 ? 1.008 6.942 13.032 1.00 88.12 109 THR A C 1
ATOM 840 O O . THR A 1 109 ? 1.133 6.881 14.251 1.00 88.12 109 THR A O 1
ATOM 843 N N . GLY A 1 110 ? -0.131 7.370 12.476 1.00 86.62 110 GLY A N 1
ATOM 844 C CA . GLY A 1 110 ? -1.257 7.938 13.227 1.00 86.62 110 GLY A CA 1
ATOM 845 C C . GLY A 1 110 ? -1.158 9.452 13.432 1.00 86.62 110 GLY A C 1
ATOM 846 O O . GLY A 1 110 ? -2.142 10.087 13.797 1.00 86.62 110 GLY A O 1
ATOM 847 N N . THR A 1 111 ? 0.003 10.056 13.164 1.00 88.25 111 THR A N 1
ATOM 848 C CA . THR A 1 111 ? 0.187 11.519 13.227 1.00 88.25 111 THR A CA 1
ATOM 849 C C . THR A 1 111 ? 0.983 12.071 12.050 1.00 88.25 111 THR A C 1
ATOM 851 O O . THR A 1 111 ? 0.712 13.179 11.589 1.00 88.25 111 THR A O 1
ATOM 854 N N . SER A 1 112 ? 1.926 11.299 11.517 1.00 91.38 112 SER A N 1
ATOM 855 C CA . SER A 1 112 ? 2.797 11.685 10.407 1.00 91.38 112 SER A CA 1
ATOM 856 C C . SER A 1 112 ? 2.971 10.531 9.423 1.00 91.38 112 SER A C 1
ATOM 858 O O . SER A 1 112 ? 2.529 9.415 9.673 1.00 91.38 112 SER A O 1
ATOM 860 N N . TRP A 1 113 ? 3.599 10.791 8.281 1.00 93.50 113 TRP A N 1
ATOM 861 C CA . TRP A 1 113 ? 4.002 9.741 7.349 1.00 93.50 113 TRP A CA 1
ATOM 862 C C . TRP A 1 113 ? 5.504 9.506 7.462 1.00 93.50 113 TRP A C 1
ATOM 864 O O . TRP A 1 113 ? 6.275 10.467 7.428 1.00 93.50 113 TRP A O 1
ATOM 874 N N . SER A 1 114 ? 5.915 8.245 7.570 1.00 92.56 114 SER A N 1
ATOM 875 C CA . SER A 1 114 ? 7.317 7.828 7.593 1.00 92.56 114 SER A CA 1
ATOM 876 C C . SER A 1 114 ? 7.644 6.947 6.390 1.00 92.56 114 SER A C 1
ATOM 878 O O . SER A 1 114 ? 6.808 6.184 5.909 1.00 92.56 114 SER A O 1
ATOM 880 N N . THR A 1 115 ? 8.868 7.064 5.876 1.00 93.94 115 THR A N 1
ATOM 881 C CA . THR A 1 115 ? 9.399 6.139 4.868 1.00 93.94 115 THR A CA 1
ATOM 882 C C . THR A 1 115 ? 9.888 4.879 5.564 1.00 93.94 115 THR A C 1
ATOM 884 O O . THR A 1 115 ? 10.752 4.964 6.434 1.00 93.94 115 THR A O 1
ATOM 887 N N . ILE A 1 116 ? 9.371 3.719 5.160 1.00 93.75 116 ILE A N 1
ATOM 888 C CA . ILE A 1 116 ? 9.678 2.431 5.802 1.00 93.75 116 ILE A CA 1
ATOM 889 C C . ILE A 1 116 ? 10.447 1.462 4.901 1.00 93.75 116 ILE A C 1
ATOM 891 O O . ILE A 1 116 ? 11.059 0.520 5.397 1.00 93.75 116 ILE A O 1
ATOM 895 N N . ALA A 1 117 ? 10.440 1.694 3.588 1.00 94.50 117 ALA A N 1
ATOM 896 C CA . ALA A 1 117 ? 11.257 0.957 2.632 1.00 94.50 117 ALA A CA 1
ATOM 897 C C . ALA A 1 117 ? 11.591 1.843 1.430 1.00 94.50 117 ALA A C 1
ATOM 899 O O . ALA A 1 117 ? 10.792 2.692 1.031 1.00 94.50 117 ALA A O 1
ATOM 900 N N . THR A 1 118 ? 12.758 1.624 0.836 1.00 93.00 118 THR A N 1
ATOM 901 C CA . THR A 1 118 ? 13.164 2.227 -0.437 1.00 93.00 118 THR A CA 1
ATOM 902 C C . THR A 1 118 ? 13.464 1.127 -1.445 1.00 93.00 118 THR A C 1
ATOM 904 O O . THR A 1 118 ? 13.911 0.039 -1.084 1.00 93.00 118 THR A O 1
ATOM 907 N N . ASP A 1 119 ? 13.199 1.409 -2.715 1.00 90.00 119 ASP A N 1
ATOM 908 C CA . ASP A 1 119 ? 13.417 0.490 -3.832 1.00 90.00 119 ASP A CA 1
ATOM 909 C C . ASP A 1 119 ? 13.770 1.323 -5.076 1.00 90.00 119 ASP A C 1
ATOM 911 O O . ASP A 1 119 ? 13.499 2.523 -5.132 1.00 90.00 119 ASP A O 1
ATOM 915 N N . SER A 1 120 ? 14.388 0.707 -6.078 1.00 89.75 120 SER A N 1
ATOM 916 C CA . SER A 1 120 ? 14.512 1.305 -7.409 1.00 89.75 120 SER A CA 1
ATOM 917 C C . SER A 1 120 ? 13.203 1.252 -8.203 1.00 89.75 120 SER A C 1
ATOM 919 O O . SER A 1 120 ? 13.038 2.020 -9.150 1.00 89.75 120 SER A O 1
ATOM 921 N N . LEU A 1 121 ? 12.289 0.344 -7.846 1.00 91.81 121 LEU A N 1
ATOM 922 C CA . LEU A 1 121 ? 11.003 0.170 -8.519 1.00 91.81 121 LEU A CA 1
ATOM 923 C C . LEU A 1 121 ? 9.929 1.117 -7.972 1.00 91.81 121 LEU A C 1
ATOM 925 O O . LEU A 1 121 ? 9.847 1.378 -6.773 1.00 91.81 121 LEU A O 1
ATOM 929 N N . ILE A 1 122 ? 9.059 1.589 -8.867 1.00 91.25 122 ILE A N 1
ATOM 930 C CA . ILE A 1 122 ? 7.881 2.391 -8.516 1.00 91.25 122 ILE A CA 1
ATOM 931 C C . ILE A 1 122 ? 6.672 1.470 -8.400 1.00 91.25 122 ILE A C 1
ATOM 933 O O . ILE A 1 122 ? 6.313 0.784 -9.356 1.00 91.25 122 ILE A O 1
ATOM 937 N N . TYR A 1 123 ? 6.008 1.495 -7.253 1.00 92.56 123 TYR A N 1
ATOM 938 C CA . TYR A 1 123 ? 4.813 0.696 -7.011 1.00 92.56 123 TYR A CA 1
ATOM 939 C C . TYR A 1 123 ? 3.552 1.540 -7.207 1.00 92.56 123 TYR A C 1
ATOM 941 O O . TYR A 1 123 ? 3.515 2.687 -6.762 1.00 92.56 123 TYR A O 1
ATOM 949 N N . ALA A 1 124 ? 2.533 0.987 -7.866 1.00 86.81 124 ALA A N 1
ATOM 950 C CA . ALA A 1 124 ? 1.325 1.727 -8.255 1.00 86.81 124 ALA A CA 1
ATOM 951 C C . ALA A 1 124 ? 0.014 1.135 -7.716 1.00 86.81 124 ALA A C 1
ATOM 953 O O . ALA A 1 124 ? -0.964 1.860 -7.635 1.00 86.81 124 ALA A O 1
ATOM 954 N N . ASN A 1 125 ? 0.008 -0.128 -7.282 1.00 87.56 125 ASN A N 1
ATOM 955 C CA . ASN A 1 125 ? -1.125 -0.745 -6.586 1.00 87.56 125 ASN A CA 1
ATOM 956 C C . ASN A 1 125 ? -0.655 -1.365 -5.277 1.00 87.56 125 ASN A C 1
ATOM 958 O O . ASN A 1 125 ? 0.507 -1.773 -5.174 1.00 87.56 125 ASN A O 1
ATOM 962 N N . ALA A 1 126 ? -1.552 -1.453 -4.298 1.00 92.69 126 ALA A N 1
ATOM 963 C CA . ALA A 1 126 ? -1.286 -2.105 -3.027 1.00 92.69 126 ALA A CA 1
ATOM 964 C C . ALA A 1 126 ? -2.525 -2.838 -2.521 1.00 92.69 126 ALA A C 1
ATOM 966 O O . ALA A 1 126 ? -3.647 -2.456 -2.829 1.00 92.69 126 ALA A O 1
ATOM 967 N N . GLY A 1 127 ? -2.291 -3.882 -1.736 1.00 92.12 127 GLY A N 1
ATOM 968 C CA . GLY A 1 127 ? -3.326 -4.650 -1.057 1.00 92.12 127 GLY A CA 1
ATOM 969 C C . GLY A 1 127 ? -2.800 -5.125 0.285 1.00 92.12 127 GLY A C 1
ATOM 970 O O . GLY A 1 127 ? -1.613 -5.445 0.409 1.00 92.12 127 GLY A O 1
ATOM 971 N N . GLY A 1 128 ? -3.657 -5.150 1.302 1.00 92.62 128 GLY A N 1
ATOM 972 C CA . GLY A 1 128 ? -3.247 -5.541 2.643 1.00 92.62 128 GLY A CA 1
ATOM 973 C C . GLY A 1 128 ? -4.358 -6.200 3.447 1.00 92.62 128 GLY A C 1
ATOM 974 O O . GLY A 1 128 ? -5.523 -5.835 3.325 1.00 92.62 128 GLY A O 1
ATOM 975 N N . TYR A 1 129 ? -3.971 -7.165 4.276 1.00 91.56 129 TYR A N 1
ATOM 976 C CA . TYR A 1 129 ? -4.821 -7.785 5.287 1.00 91.56 129 TYR A CA 1
ATOM 977 C C . TYR A 1 129 ? -3.947 -8.284 6.438 1.00 91.56 129 TYR A C 1
ATOM 979 O O . TYR A 1 129 ? -3.009 -9.054 6.226 1.00 91.56 129 TYR A O 1
ATOM 987 N N . GLY A 1 130 ? -4.260 -7.884 7.673 1.00 92.06 130 GLY A N 1
ATOM 988 C CA . GLY A 1 130 ? -3.453 -8.257 8.835 1.00 92.06 130 GLY A CA 1
ATOM 989 C C . GLY A 1 130 ? -1.982 -7.871 8.636 1.00 92.06 130 GLY A C 1
ATOM 990 O O . GLY A 1 130 ? -1.689 -6.721 8.322 1.00 92.06 130 GLY A O 1
ATOM 991 N N . ASP A 1 131 ? -1.076 -8.842 8.758 1.00 93.81 131 ASP A N 1
ATOM 992 C CA . ASP A 1 131 ? 0.379 -8.649 8.611 1.00 93.81 131 ASP A CA 1
ATOM 993 C C . ASP A 1 131 ? 0.886 -8.925 7.179 1.00 93.81 131 ASP A C 1
ATOM 995 O O . ASP A 1 131 ? 2.083 -9.122 6.933 1.00 93.81 131 ASP A O 1
ATOM 999 N N . TYR A 1 132 ? -0.034 -9.005 6.220 1.00 94.81 132 TYR A N 1
ATOM 1000 C CA . TYR A 1 132 ? 0.265 -9.223 4.815 1.00 94.81 132 TYR A CA 1
ATOM 1001 C C . TYR A 1 132 ? 0.030 -7.933 4.045 1.00 94.81 132 TYR A C 1
ATOM 1003 O O . TYR A 1 132 ? -1.069 -7.387 4.054 1.00 94.81 132 TYR A O 1
ATOM 1011 N N . LEU A 1 133 ? 1.074 -7.458 3.372 1.00 95.56 133 LEU A N 1
ATOM 1012 C CA . LEU A 1 133 ? 1.049 -6.231 2.595 1.00 95.56 133 LEU A CA 1
ATOM 1013 C C . LEU A 1 133 ? 1.813 -6.448 1.293 1.00 95.56 133 LEU A C 1
ATOM 1015 O O . LEU A 1 133 ? 2.979 -6.856 1.310 1.00 95.56 133 LEU A O 1
ATOM 1019 N N . TYR A 1 134 ? 1.151 -6.167 0.179 1.00 95.69 134 TYR A N 1
ATOM 1020 C CA . TYR A 1 134 ? 1.662 -6.401 -1.162 1.00 95.69 134 TYR A CA 1
ATOM 1021 C C . TYR A 1 134 ? 1.577 -5.140 -2.006 1.00 95.69 134 TYR A C 1
ATOM 1023 O O . TYR A 1 134 ? 0.670 -4.328 -1.838 1.00 95.69 134 TYR A O 1
ATOM 1031 N N . PHE A 1 135 ? 2.512 -5.015 -2.941 1.00 94.75 135 PHE A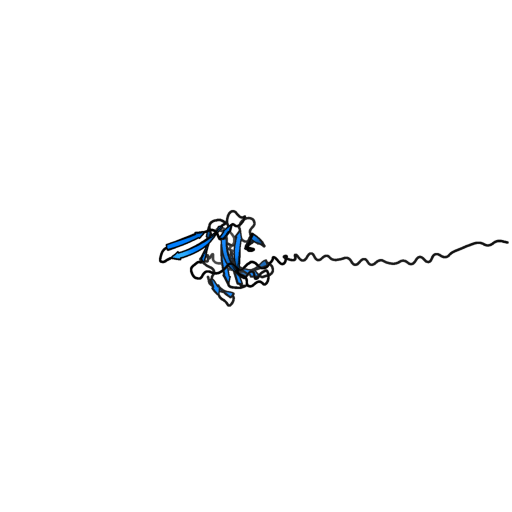 N 1
ATOM 1032 C CA . PHE A 1 135 ? 2.601 -3.912 -3.881 1.00 94.75 135 PHE A CA 1
ATOM 1033 C C . PHE A 1 135 ? 2.877 -4.426 -5.291 1.00 94.75 135 PHE A C 1
ATOM 1035 O O . PHE A 1 135 ? 3.707 -5.319 -5.473 1.00 94.75 135 PHE A O 1
ATOM 1042 N N . GLN A 1 136 ? 2.235 -3.832 -6.296 1.00 93.75 136 GLN A N 1
ATOM 1043 C CA . GLN A 1 136 ? 2.513 -4.125 -7.702 1.00 93.75 136 GLN A CA 1
ATOM 1044 C C . GLN A 1 136 ? 3.436 -3.066 -8.307 1.00 93.75 136 GLN A C 1
ATOM 1046 O O . GLN A 1 136 ? 3.144 -1.867 -8.247 1.00 93.75 136 GLN A O 1
ATOM 1051 N N . HIS A 1 137 ? 4.515 -3.522 -8.939 1.00 92.44 137 HIS A N 1
ATOM 1052 C CA . HIS A 1 137 ? 5.282 -2.735 -9.895 1.00 92.44 137 HIS A CA 1
ATOM 1053 C C . HIS A 1 137 ? 4.800 -3.043 -11.317 1.00 92.44 137 HIS A C 1
ATOM 1055 O O . HIS A 1 137 ? 4.748 -4.208 -11.721 1.00 92.44 137 HIS A O 1
ATOM 1061 N N . ILE A 1 138 ? 4.480 -1.993 -12.072 1.00 88.88 138 ILE A N 1
ATOM 1062 C CA . ILE A 1 138 ? 4.141 -2.075 -13.494 1.00 88.88 138 ILE A CA 1
ATOM 1063 C C . ILE A 1 138 ? 5.315 -1.491 -14.278 1.00 88.88 138 ILE A C 1
ATOM 1065 O O . ILE A 1 138 ? 5.636 -0.310 -14.125 1.00 88.88 138 ILE A O 1
ATOM 1069 N N . SER A 1 139 ? 5.933 -2.306 -15.130 1.00 87.69 139 SER A N 1
ATOM 1070 C CA . SER A 1 139 ? 7.054 -1.878 -15.955 1.00 87.69 139 SER A CA 1
ATOM 1071 C C . SER A 1 139 ? 6.629 -0.754 -16.890 1.00 87.69 139 SER A C 1
ATOM 1073 O O . SER A 1 139 ? 5.591 -0.868 -17.556 1.00 87.69 139 SER A O 1
ATOM 1075 N N . PRO A 1 140 ? 7.427 0.319 -16.991 1.00 83.06 140 PRO A N 1
ATOM 1076 C CA . PRO A 1 140 ? 7.162 1.387 -17.937 1.00 83.06 140 PRO A CA 1
ATOM 1077 C C . PRO A 1 140 ? 7.142 0.873 -19.380 1.00 83.06 140 PRO A C 1
ATOM 1079 O O . PRO A 1 140 ? 7.967 0.052 -19.786 1.00 83.06 140 PRO A O 1
ATOM 1082 N N . VAL A 1 141 ? 6.225 1.410 -20.186 1.00 80.81 141 VAL A N 1
ATOM 1083 C CA . VAL A 1 141 ? 6.134 1.086 -21.616 1.00 80.81 141 VAL A CA 1
ATOM 1084 C C . VAL A 1 141 ? 7.466 1.398 -22.310 1.00 80.81 141 VAL A C 1
ATOM 1086 O O . VAL A 1 141 ? 7.996 2.502 -22.191 1.00 80.81 141 VAL A O 1
ATOM 1089 N N . GLY A 1 142 ? 7.997 0.427 -23.059 1.00 81.12 142 GLY A N 1
ATOM 1090 C CA . GLY A 1 142 ? 9.250 0.567 -23.810 1.00 81.12 142 GLY A CA 1
ATOM 1091 C C . GLY A 1 142 ? 10.529 0.291 -23.010 1.00 81.12 142 GLY A C 1
ATOM 1092 O O . GLY A 1 142 ? 11.616 0.468 -23.557 1.00 81.12 142 GLY A O 1
ATOM 1093 N N . GLN A 1 143 ? 10.419 -0.146 -21.752 1.00 82.88 143 GLN A N 1
ATOM 1094 C CA . GLN A 1 143 ? 11.539 -0.651 -20.948 1.00 82.88 143 GLN A CA 1
ATOM 1095 C C . GLN A 1 143 ? 11.528 -2.184 -20.880 1.00 82.88 143 GLN A C 1
ATOM 1097 O O . GLN A 1 143 ? 10.582 -2.836 -21.327 1.00 82.88 143 GLN A O 1
ATOM 1102 N N . VAL A 1 144 ? 12.605 -2.767 -20.342 1.00 86.12 144 VAL A N 1
ATOM 1103 C CA . VAL A 1 144 ? 12.651 -4.205 -20.035 1.00 86.12 144 VAL A CA 1
ATOM 1104 C C . VAL A 1 144 ? 11.504 -4.544 -19.084 1.00 86.12 144 VAL A C 1
ATOM 1106 O O . VAL A 1 144 ? 11.283 -3.828 -18.114 1.00 86.12 144 VAL A O 1
ATOM 1109 N N . ASN A 1 145 ? 10.784 -5.630 -19.371 1.00 87.38 145 ASN A N 1
ATOM 1110 C CA . ASN A 1 145 ? 9.692 -6.085 -18.521 1.00 87.38 145 ASN A CA 1
ATOM 1111 C C . ASN A 1 145 ? 10.246 -6.703 -17.226 1.00 87.38 145 ASN A C 1
ATOM 1113 O O . ASN A 1 145 ? 10.828 -7.788 -17.237 1.00 87.38 145 ASN A O 1
ATOM 1117 N N . ASP A 1 146 ? 10.075 -5.982 -16.129 1.00 88.56 146 ASP A N 1
ATOM 1118 C CA . ASP A 1 146 ? 10.469 -6.313 -14.761 1.00 88.56 146 ASP A CA 1
ATOM 1119 C C . ASP A 1 146 ? 9.279 -6.299 -13.783 1.00 88.56 146 ASP A C 1
ATOM 1121 O O . ASP A 1 146 ? 9.464 -6.155 -12.569 1.00 88.56 146 ASP A O 1
ATOM 1125 N N . GLN A 1 147 ? 8.063 -6.496 -14.305 1.00 89.94 147 GLN A N 1
ATOM 1126 C CA . GLN A 1 147 ? 6.831 -6.502 -13.528 1.00 89.94 147 GLN A CA 1
ATOM 1127 C C . GLN A 1 147 ? 6.843 -7.524 -12.413 1.00 89.94 147 GLN A C 1
ATOM 1129 O O . GLN A 1 147 ? 7.201 -8.690 -12.599 1.00 89.94 147 GLN A O 1
ATOM 1134 N N . CYS A 1 148 ? 6.383 -7.090 -11.244 1.00 92.44 148 CYS A N 1
ATOM 1135 C CA . CYS A 1 148 ? 6.332 -7.952 -10.084 1.00 92.44 148 CYS A CA 1
ATOM 1136 C C . CYS A 1 148 ? 5.246 -7.552 -9.093 1.00 92.44 148 CYS A C 1
ATOM 1138 O O . CYS A 1 148 ? 4.836 -6.392 -9.009 1.00 92.44 148 CYS A O 1
ATOM 1140 N N . ILE A 1 149 ? 4.852 -8.534 -8.287 1.00 93.81 149 ILE A N 1
ATOM 1141 C CA . ILE A 1 149 ? 4.163 -8.308 -7.019 1.00 93.81 149 ILE A CA 1
ATOM 1142 C C . ILE A 1 149 ? 5.179 -8.578 -5.913 1.00 93.81 149 ILE A C 1
ATOM 1144 O O . ILE A 1 149 ? 5.784 -9.656 -5.856 1.00 93.81 149 ILE A O 1
ATOM 1148 N N . SER A 1 150 ? 5.376 -7.588 -5.052 1.00 95.44 150 SER A N 1
ATOM 1149 C CA . SER A 1 150 ? 6.307 -7.636 -3.928 1.00 95.44 150 SER A CA 1
ATOM 1150 C C . SER A 1 150 ? 5.540 -7.625 -2.614 1.00 95.44 150 SER A C 1
ATOM 1152 O O . SER A 1 150 ? 4.665 -6.789 -2.415 1.00 95.44 150 SER A O 1
ATOM 1154 N N . ARG A 1 151 ? 5.894 -8.522 -1.696 1.00 95.69 151 ARG A N 1
ATOM 1155 C CA . ARG A 1 151 ? 5.457 -8.495 -0.300 1.00 95.69 151 ARG A CA 1
ATOM 1156 C C . ARG A 1 151 ? 6.389 -7.604 0.510 1.00 95.69 151 ARG A C 1
ATOM 1158 O O . ARG A 1 151 ? 7.604 -7.792 0.445 1.00 95.69 151 ARG A O 1
ATOM 1165 N N . LEU A 1 152 ? 5.846 -6.699 1.317 1.00 96.00 152 LEU A N 1
ATOM 1166 C CA . LEU A 1 152 ? 6.636 -6.023 2.342 1.00 96.00 152 LEU A CA 1
ATOM 1167 C C . LEU A 1 152 ? 6.814 -6.948 3.551 1.00 96.00 152 LEU A C 1
ATOM 1169 O O . LEU A 1 152 ? 5.840 -7.430 4.130 1.00 96.00 152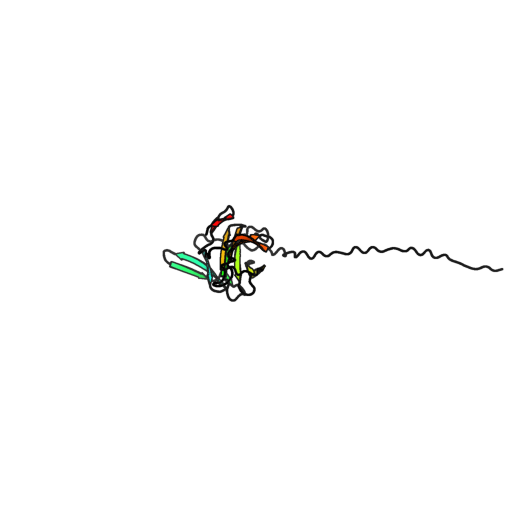 LEU A O 1
ATOM 1173 N N . LEU A 1 153 ? 8.064 -7.202 3.927 1.00 93.94 153 LEU A N 1
ATOM 1174 C CA . LEU A 1 153 ? 8.418 -7.974 5.114 1.00 93.94 153 LEU A CA 1
ATOM 1175 C C . LEU A 1 153 ? 8.614 -7.052 6.332 1.00 93.94 153 LEU A C 1
ATOM 1177 O O . LEU A 1 153 ? 8.992 -5.896 6.146 1.00 93.94 153 LEU A O 1
ATOM 1181 N N . PRO A 1 154 ? 8.455 -7.555 7.577 1.00 90.38 154 PRO A N 1
ATOM 1182 C CA . PRO A 1 154 ? 8.592 -6.751 8.804 1.00 90.38 154 PRO A CA 1
ATOM 1183 C C . PRO A 1 154 ? 9.930 -6.008 8.963 1.00 90.38 154 PRO A C 1
ATOM 1185 O O . PRO A 1 154 ? 10.034 -5.059 9.728 1.00 90.38 154 PRO A O 1
ATOM 1188 N N . ASN A 1 155 ? 10.972 -6.439 8.251 1.00 89.62 155 ASN A N 1
ATOM 1189 C CA . ASN A 1 155 ? 12.297 -5.816 8.254 1.00 89.62 155 ASN A CA 1
ATOM 1190 C C . ASN A 1 155 ? 12.470 -4.716 7.184 1.00 89.62 155 ASN A C 1
ATOM 1192 O O . ASN A 1 155 ? 13.593 -4.269 6.957 1.00 89.62 155 ASN A O 1
ATOM 1196 N N . GLY A 1 156 ? 11.397 -4.328 6.489 1.00 90.69 156 GLY A N 1
ATOM 1197 C CA . GLY A 1 156 ? 11.414 -3.309 5.436 1.00 90.69 156 GLY A CA 1
ATOM 1198 C C . GLY A 1 156 ? 11.877 -3.822 4.072 1.00 90.69 156 GLY A C 1
ATOM 1199 O O . GLY A 1 156 ? 12.003 -3.038 3.135 1.00 90.69 156 GLY A O 1
ATOM 1200 N N . VAL A 1 157 ? 12.129 -5.127 3.925 1.00 93.75 157 VAL A N 1
ATOM 1201 C CA . VAL A 1 157 ? 12.511 -5.723 2.638 1.00 93.75 157 VAL A CA 1
ATOM 1202 C C . VAL A 1 157 ? 11.270 -5.974 1.784 1.00 93.75 157 VAL A C 1
ATOM 1204 O O . VAL A 1 157 ? 10.305 -6.584 2.240 1.00 93.75 157 VAL A O 1
ATOM 1207 N N . LEU A 1 158 ? 11.329 -5.563 0.517 1.00 94.88 158 LEU A N 1
ATOM 1208 C CA . LEU A 1 158 ? 10.347 -5.918 -0.506 1.00 94.88 158 LEU A CA 1
ATOM 1209 C C . LEU A 1 158 ? 10.760 -7.229 -1.183 1.00 94.88 158 LEU A C 1
ATOM 1211 O O . LEU A 1 158 ? 11.713 -7.286 -1.959 1.00 94.88 158 LEU A O 1
ATOM 1215 N N . GLN A 1 159 ? 10.050 -8.307 -0.866 1.00 95.44 159 GLN A N 1
ATOM 1216 C CA . GLN A 1 159 ? 10.278 -9.628 -1.439 1.00 95.44 159 GLN A CA 1
ATOM 1217 C C . GLN A 1 159 ? 9.363 -9.846 -2.642 1.00 95.44 159 GLN A C 1
ATOM 1219 O O . GLN A 1 159 ? 8.148 -9.936 -2.485 1.00 95.44 159 GLN A O 1
ATOM 1224 N N . LYS A 1 160 ? 9.935 -10.015 -3.837 1.00 94.69 160 LYS A N 1
ATOM 1225 C CA . LYS A 1 160 ? 9.170 -10.414 -5.027 1.00 94.69 160 LYS A CA 1
ATOM 1226 C C . LYS A 1 160 ? 8.586 -11.814 -4.824 1.00 94.69 160 LYS A C 1
ATOM 1228 O O . LYS A 1 160 ? 9.338 -12.769 -4.633 1.00 94.69 160 LYS A O 1
ATOM 1233 N N . ILE A 1 161 ? 7.262 -11.926 -4.869 1.00 93.38 161 ILE A N 1
ATOM 1234 C CA . ILE A 1 161 ? 6.534 -13.204 -4.773 1.00 93.38 161 ILE A CA 1
ATOM 1235 C C . ILE A 1 161 ? 6.008 -13.674 -6.130 1.00 93.38 161 ILE A C 1
ATOM 1237 O O . ILE A 1 161 ? 5.738 -14.856 -6.319 1.00 93.38 161 ILE A O 1
ATOM 1241 N N . PHE A 1 162 ? 5.902 -12.751 -7.083 1.00 90.69 162 PHE A N 1
ATOM 1242 C CA . PHE A 1 162 ? 5.522 -13.021 -8.458 1.00 90.69 162 PHE A CA 1
ATOM 1243 C C . PHE A 1 162 ? 6.318 -12.105 -9.385 1.00 90.69 162 PHE A C 1
ATOM 1245 O O . PHE A 1 162 ? 6.574 -10.944 -9.055 1.00 90.69 162 PHE A O 1
ATOM 1252 N N . THR A 1 163 ? 6.743 -12.619 -10.533 1.00 90.00 163 THR A N 1
ATOM 1253 C CA . THR A 1 163 ? 7.431 -11.849 -11.573 1.00 90.00 163 THR A CA 1
ATOM 1254 C C . THR A 1 163 ? 7.045 -12.424 -12.925 1.00 90.00 163 THR A C 1
ATOM 1256 O O . THR A 1 163 ? 7.114 -13.639 -13.106 1.00 90.00 163 THR A O 1
ATOM 1259 N N . ASP A 1 164 ? 6.674 -11.558 -13.863 1.00 82.88 164 ASP A N 1
ATOM 1260 C CA . ASP A 1 164 ? 6.426 -11.933 -15.253 1.00 82.88 164 ASP A CA 1
ATOM 1261 C C . ASP A 1 164 ? 7.290 -11.057 -16.158 1.00 82.88 164 ASP A C 1
ATOM 1263 O O . ASP A 1 164 ? 7.194 -9.833 -16.149 1.00 82.88 164 ASP A O 1
ATOM 1267 N N . THR A 1 165 ? 8.172 -11.695 -16.921 1.00 84.56 165 THR A N 1
ATOM 1268 C CA . THR A 1 165 ? 9.040 -11.022 -17.896 1.00 84.56 165 THR A CA 1
ATOM 1269 C C . THR A 1 165 ? 8.510 -11.146 -19.325 1.00 84.56 165 THR A C 1
ATOM 1271 O O . THR A 1 165 ? 9.042 -10.520 -20.241 1.00 84.56 165 THR A O 1
ATOM 1274 N N . SER A 1 166 ? 7.450 -11.928 -19.532 1.00 83.56 166 SER A N 1
ATOM 1275 C CA . SER A 1 166 ? 6.870 -12.258 -20.835 1.00 83.56 166 SER A CA 1
ATOM 1276 C C . SER A 1 166 ? 5.648 -11.413 -21.188 1.00 83.56 166 SER A C 1
ATOM 1278 O O . SER A 1 166 ? 5.477 -11.061 -22.356 1.00 83.56 166 SER A O 1
ATOM 1280 N N . LEU A 1 167 ? 4.831 -11.048 -20.197 1.00 79.38 167 LEU A N 1
ATOM 1281 C CA . LEU A 1 167 ? 3.621 -10.250 -20.374 1.00 79.38 167 LEU A CA 1
ATOM 1282 C C . LEU A 1 167 ? 3.584 -9.061 -19.415 1.00 79.38 167 LEU A C 1
ATOM 1284 O O . LEU A 1 167 ? 4.103 -9.097 -18.302 1.00 79.38 167 LEU A O 1
ATOM 1288 N N . THR A 1 168 ? 2.953 -7.989 -19.882 1.00 77.31 168 THR A N 1
ATOM 1289 C CA . THR A 1 168 ? 2.630 -6.795 -19.101 1.00 77.31 168 THR A CA 1
ATOM 1290 C C . THR A 1 168 ? 1.206 -6.959 -18.574 1.00 77.31 168 THR A C 1
ATOM 1292 O O . THR A 1 168 ? 0.286 -7.136 -19.372 1.00 77.31 168 THR A O 1
ATOM 1295 N N . PHE A 1 169 ? 1.005 -6.879 -17.261 1.00 76.06 169 PHE A N 1
ATOM 1296 C CA . PHE A 1 169 ? -0.307 -6.912 -16.622 1.00 76.06 169 PHE A CA 1
ATOM 1297 C C . PHE A 1 169 ? -0.491 -5.725 -15.670 1.00 76.06 169 PHE A C 1
ATOM 1299 O O . PHE A 1 169 ? 0.446 -5.169 -15.102 1.00 76.06 169 PHE A O 1
ATOM 1306 N N . THR A 1 170 ? -1.738 -5.319 -15.491 1.00 75.75 170 THR A N 1
ATOM 1307 C CA . THR A 1 170 ? -2.134 -4.309 -14.509 1.00 75.75 170 THR A CA 1
ATOM 1308 C C . THR A 1 170 ? -3.234 -4.910 -13.672 1.00 75.75 170 THR A C 1
ATOM 1310 O O . THR A 1 170 ? -4.243 -5.352 -14.221 1.00 75.75 170 THR A O 1
ATOM 1313 N N . VAL A 1 171 ? -3.035 -4.926 -12.364 1.00 72.62 171 VAL A N 1
ATOM 1314 C CA . VAL A 1 171 ? -4.068 -5.346 -11.431 1.00 72.62 171 VAL A CA 1
ATOM 1315 C C . VAL A 1 171 ? -4.934 -4.126 -11.142 1.00 72.62 171 VAL A C 1
ATOM 1317 O O . VAL A 1 171 ? -4.400 -3.035 -10.948 1.00 72.62 171 VAL A O 1
ATOM 1320 N N . ALA A 1 172 ? -6.256 -4.277 -11.178 1.00 66.69 172 ALA A N 1
ATOM 1321 C CA . ALA A 1 172 ? -7.152 -3.183 -10.806 1.00 66.69 172 ALA A CA 1
ATOM 1322 C C . ALA A 1 172 ? -7.190 -3.000 -9.280 1.00 66.69 172 ALA A C 1
ATOM 1324 O O . ALA A 1 172 ? -7.075 -1.876 -8.810 1.00 66.69 172 ALA A O 1
ATOM 1325 N N . ASP A 1 173 ? -7.278 -4.111 -8.540 1.00 70.50 173 ASP A N 1
ATOM 1326 C CA . ASP A 1 173 ? -7.200 -4.168 -7.080 1.00 70.50 173 ASP A CA 1
ATOM 1327 C C . ASP A 1 173 ? -6.448 -5.424 -6.634 1.00 70.50 173 ASP A C 1
ATOM 1329 O O . ASP A 1 173 ? -6.670 -6.510 -7.171 1.00 70.50 173 ASP A O 1
ATOM 1333 N N . LEU A 1 174 ? -5.559 -5.278 -5.649 1.00 85.19 174 LEU A N 1
ATOM 1334 C CA . LEU A 1 174 ? -4.911 -6.411 -4.991 1.00 85.19 174 LEU A CA 1
ATOM 1335 C C . LEU A 1 174 ? -5.742 -6.807 -3.773 1.00 85.19 174 LEU A C 1
ATOM 1337 O O . LEU A 1 174 ? -5.753 -6.094 -2.768 1.00 85.19 174 LEU A O 1
ATOM 1341 N N . GLU A 1 175 ? -6.393 -7.963 -3.837 1.00 86.44 175 GLU A N 1
ATOM 1342 C CA . GLU A 1 175 ? -7.111 -8.515 -2.690 1.00 86.44 175 GLU A CA 1
ATOM 1343 C C . GLU A 1 175 ? -6.213 -9.487 -1.923 1.00 86.44 175 GLU A C 1
ATOM 1345 O O . GLU A 1 175 ? -5.488 -10.294 -2.512 1.00 86.44 175 GLU A O 1
ATOM 1350 N N . VAL A 1 176 ? -6.252 -9.399 -0.594 1.00 88.88 176 VAL A N 1
ATOM 1351 C CA . VAL A 1 176 ? -5.458 -10.239 0.302 1.00 88.88 176 VAL A CA 1
ATOM 1352 C C . VAL A 1 176 ? -6.392 -10.903 1.298 1.00 88.88 176 VAL A C 1
ATOM 1354 O O . VAL A 1 176 ? -7.137 -10.218 1.998 1.00 88.88 176 VAL A O 1
ATOM 1357 N N . ASP A 1 177 ? -6.356 -12.231 1.371 1.00 85.94 177 ASP A N 1
ATOM 1358 C CA . ASP A 1 177 ? -7.178 -12.970 2.326 1.00 85.94 177 ASP A CA 1
ATOM 1359 C C . ASP A 1 177 ? -6.519 -13.089 3.712 1.00 85.94 177 ASP A C 1
ATOM 1361 O O . ASP A 1 177 ? -5.385 -12.668 3.958 1.00 85.94 177 ASP A O 1
ATOM 1365 N N . SER A 1 178 ? -7.236 -13.725 4.640 1.00 88.56 178 SER A N 1
ATOM 1366 C CA . SER A 1 178 ? -6.764 -13.930 6.010 1.00 88.56 178 SER A CA 1
ATOM 1367 C C . SER A 1 178 ? -5.624 -14.933 6.168 1.00 88.56 178 SER A C 1
ATOM 1369 O O . SER A 1 178 ? -4.982 -14.956 7.221 1.00 88.56 178 SER A O 1
ATOM 1371 N N . ALA A 1 179 ? -5.337 -15.728 5.138 1.00 89.69 179 ALA A N 1
ATOM 1372 C CA . ALA A 1 179 ? -4.179 -16.610 5.073 1.00 89.69 179 ALA A CA 1
ATOM 1373 C C . ALA A 1 179 ? -2.970 -15.940 4.388 1.00 89.69 179 ALA A C 1
ATOM 1375 O O . ALA A 1 179 ? -1.884 -16.522 4.369 1.00 89.69 179 ALA A O 1
ATOM 1376 N N . GLY A 1 180 ? -3.137 -14.722 3.866 1.00 86.19 180 GLY A N 1
ATOM 1377 C CA . GLY A 1 180 ? -2.110 -13.979 3.148 1.00 86.19 180 GLY A CA 1
ATOM 1378 C C . GLY A 1 180 ? -1.984 -14.360 1.676 1.00 86.19 180 GLY A C 1
ATOM 1379 O O . GLY A 1 180 ? -0.993 -13.970 1.053 1.00 86.19 180 GLY A O 1
ATOM 1380 N N . ASN A 1 181 ? -2.945 -15.099 1.116 1.00 86.81 181 ASN A N 1
ATOM 1381 C CA . ASN A 1 181 ? -3.014 -15.317 -0.325 1.00 86.81 181 ASN A CA 1
ATOM 1382 C C . ASN A 1 181 ? -3.388 -14.003 -1.011 1.00 86.81 181 ASN A C 1
ATOM 1384 O O . ASN A 1 181 ? -4.213 -13.246 -0.502 1.00 86.81 181 ASN A O 1
ATOM 1388 N N . VAL A 1 182 ? -2.776 -13.751 -2.167 1.00 85.56 182 VAL A N 1
ATOM 1389 C CA . VAL A 1 182 ? -3.025 -12.555 -2.973 1.00 85.56 182 VAL A CA 1
ATOM 1390 C C . VAL A 1 182 ? -3.763 -12.934 -4.254 1.00 85.56 182 VAL A C 1
ATOM 1392 O O . VAL A 1 182 ? -3.390 -13.901 -4.922 1.0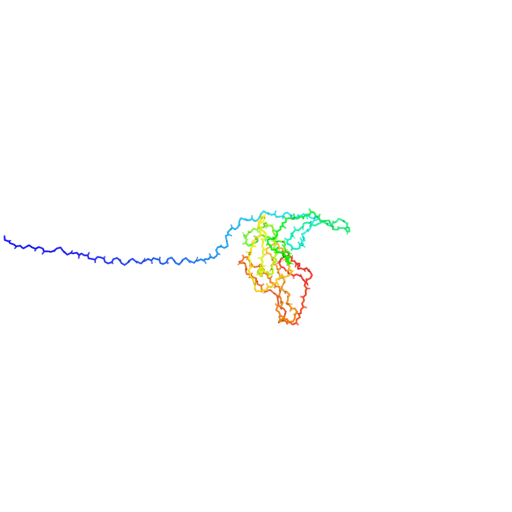0 85.56 182 VAL A O 1
ATOM 1395 N N . TYR A 1 183 ? -4.796 -12.166 -4.586 1.00 82.25 183 TYR A N 1
ATOM 1396 C CA . TYR A 1 183 ? -5.637 -12.342 -5.768 1.00 82.25 183 TYR A CA 1
ATOM 1397 C C . TYR A 1 183 ? -5.600 -11.071 -6.614 1.00 82.25 183 TYR A C 1
ATOM 1399 O O . TYR A 1 183 ? -5.564 -9.962 -6.071 1.00 82.25 183 TYR A O 1
ATOM 1407 N N . PHE A 1 184 ? -5.545 -11.250 -7.935 1.00 73.81 184 PHE A N 1
ATOM 1408 C CA . PHE A 1 184 ? -5.367 -10.179 -8.908 1.00 73.81 184 PHE A CA 1
ATOM 1409 C C . PHE A 1 184 ? -5.855 -10.554 -10.308 1.00 73.81 184 PHE A C 1
ATOM 1411 O O . PHE A 1 184 ? -5.889 -11.769 -10.614 1.00 73.81 184 PHE A O 1
#

Solvent-accessible surface area (backbone atoms only — not comparable to full-atom values): 11010 Å² total; per-residue (Å²): 135,92,84,82,88,80,87,80,83,82,83,79,82,78,81,79,80,72,81,79,77,78,76,74,81,66,81,69,73,67,86,59,74,68,37,63,58,59,82,86,51,98,65,48,48,78,48,79,56,56,28,32,36,29,40,33,30,72,60,90,94,43,80,44,81,76,44,77,76,48,71,50,98,47,84,45,50,54,21,61,24,55,22,28,37,38,68,67,76,27,83,31,30,35,48,35,33,19,29,70,85,72,27,28,35,34,34,45,53,72,85,52,71,43,81,61,31,75,49,95,64,52,41,52,40,28,19,29,28,56,78,34,39,36,33,31,34,60,51,60,91,95,55,79,57,69,23,29,37,26,35,54,42,63,86,41,47,72,44,74,78,44,73,41,71,87,62,90,74,81,67,92,58,45,47,41,43,97,86,57,53,77,48,111

Radius of gyration: 27.05 Å; Cα contacts (8 Å, |Δi|>4): 371; chains: 1; bounding box: 110×32×78 Å

Sequence (184 aa):
MSCSNVKKLIYSFILLVLPWNFISAQNFFGQEDSVIDIPCNPTSFYGVSANTVRELQITGQNIVDLGIITTAPFPSILAMAYANDFMNGSTNRTFYSSVVAPAAIIKYTGTSWSTIATDSLIYANAGGYGDYLYFQHISPVGQVNDQCISRLLPNGVLQKIFTDTSLTFTVADLEVDSAGNVYF